Protein AF-T0XUS2-F1 (afdb_monomer)

Secondary structure (DSSP, 8-state):
--SSGGGTT------S-HHHHHHHHHHHHHHHHHHHHTT-HHHHHHHHHHHHHHHHH--S--HHHHHHHHHHHHHHHHHHHHHHHHHTT-HHHHHHHHHHHHHHHHHGGGG-HHHHHHHHHHHHHHHHHHTS---HHHHHHHHHHHHHHHHHHHHHHHHTHHHHTTHHHHHHHHHHHHHHHHHHHT----

Organism: NCBI:txid410659

Solvent-accessible surface area (backbone atoms only — not comparable to full-atom values): 9792 Å² total; per-residue (Å²): 145,83,78,71,69,78,63,77,73,59,76,73,70,79,89,63,56,66,70,58,53,55,48,56,49,46,50,27,47,50,42,35,51,51,12,54,74,71,73,40,46,70,61,8,50,34,18,20,52,19,11,47,48,26,57,75,52,62,62,98,64,62,70,70,62,39,53,50,50,37,52,50,29,24,48,45,25,19,52,30,22,26,49,11,11,60,37,30,76,40,64,71,58,40,53,54,49,50,50,53,46,49,51,49,20,57,58,27,46,80,75,33,78,66,44,23,45,33,25,51,46,13,45,51,32,20,54,61,26,24,75,54,53,41,61,65,77,55,20,52,51,48,22,48,33,17,32,48,18,8,49,51,30,47,49,53,57,57,70,51,41,82,80,53,72,59,52,69,61,48,51,52,50,53,48,53,53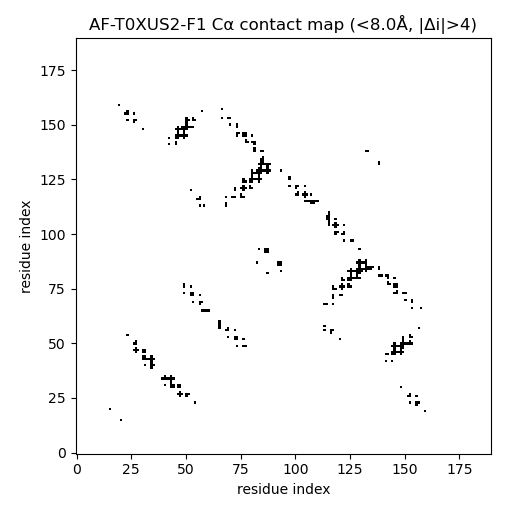,49,52,51,59,48,58,59,68,70,59,73,86,130

InterPro domains:
  IPR032692 Integral membrane protein YccS, N-terminal [PF12805] (93-182)

Mean predicted aligned error: 10.24 Å

Radius of gyration: 21.71 Å; Cα contacts (8 Å, |Δi|>4): 224; chains: 1; bounding box: 47×46×76 Å

pLDDT: mean 80.94, std 13.14, range [43.97, 95.31]

Foldseek 3Di:
DPDPPVVVPPPPDPPDPVVLVVLLCCLLVVLCVVCVVVVNNLLSVLLNLLSVLLSQLQDDDDPVVRLVLLLLLLLLQLVLLLCLQACLVPPVVLVVSLVVLVVCLVVLVVVHDNSNSSSVSSSVSNVVSSVHHDPNVVSVVSSVSSSNSSVSSSVSSVVCCVVCVCPVVVVVVVVVVVVVVVVVVPDDDD

Structure (mmCIF, N/CA/C/O backbone):
data_AF-T0XUS2-F1
#
_entry.id   AF-T0XUS2-F1
#
loop_
_atom_site.group_PDB
_atom_site.id
_atom_site.type_symbol
_atom_site.label_atom_id
_atom_site.label_alt_id
_atom_site.label_comp_id
_atom_site.label_asym_id
_atom_site.label_entity_id
_atom_site.label_seq_id
_atom_site.pdbx_PDB_ins_code
_atom_site.Cartn_x
_atom_site.Cartn_y
_atom_site.Cartn_z
_atom_site.occupancy
_atom_site.B_iso_or_equiv
_atom_site.auth_seq_id
_atom_site.auth_comp_id
_atom_site.auth_asym_id
_atom_site.auth_atom_id
_atom_site.pdbx_PDB_model_num
ATOM 1 N N . ARG A 1 1 ? -3.178 -36.663 30.133 1.00 50.97 1 ARG A N 1
ATOM 2 C CA . ARG A 1 1 ? -3.234 -36.847 28.660 1.00 50.97 1 ARG A CA 1
ATOM 3 C C . ARG A 1 1 ? -4.590 -36.445 28.034 1.00 50.97 1 ARG A C 1
ATOM 5 O O . ARG A 1 1 ? -4.820 -36.828 26.908 1.00 50.97 1 ARG A O 1
ATOM 12 N N . GLY A 1 2 ? -5.467 -35.662 28.692 1.00 52.06 2 GLY A N 1
ATOM 13 C CA . GLY A 1 2 ? -6.847 -35.443 28.196 1.00 52.06 2 GLY A CA 1
ATOM 14 C C . GLY A 1 2 ? -7.355 -33.995 28.134 1.00 52.06 2 GLY A C 1
ATOM 15 O O . GLY A 1 2 ? -8.549 -33.800 27.961 1.00 52.06 2 GLY A O 1
ATOM 16 N N . ALA A 1 3 ? -6.496 -32.981 28.298 1.00 49.44 3 ALA A N 1
ATOM 17 C CA . ALA A 1 3 ? -6.921 -31.570 28.316 1.00 49.44 3 ALA A CA 1
ATOM 18 C C . ALA A 1 3 ? -6.336 -30.710 27.177 1.00 49.44 3 ALA A C 1
ATOM 20 O O . ALA A 1 3 ? -6.743 -29.564 27.020 1.00 49.44 3 ALA A O 1
ATOM 21 N N . LEU A 1 4 ? -5.393 -31.241 26.387 1.00 53.69 4 LEU A N 1
ATOM 22 C CA . LEU A 1 4 ? -4.722 -30.490 25.315 1.00 53.69 4 LEU A CA 1
ATOM 23 C C . LEU A 1 4 ? -5.369 -30.697 23.934 1.00 53.69 4 LEU A C 1
ATOM 25 O O . LEU A 1 4 ? -5.258 -29.823 23.080 1.00 53.69 4 LEU A O 1
ATOM 29 N N . ASP A 1 5 ? -6.119 -31.784 23.739 1.00 55.75 5 ASP A N 1
ATOM 30 C CA . ASP A 1 5 ? -6.661 -32.143 22.419 1.00 55.75 5 ASP A CA 1
ATOM 31 C C . ASP A 1 5 ? -7.951 -31.378 22.072 1.00 55.75 5 ASP A C 1
ATOM 33 O O . ASP A 1 5 ? -8.246 -31.128 20.905 1.00 55.75 5 ASP A O 1
ATOM 37 N N . SER A 1 6 ? -8.707 -30.915 23.075 1.00 56.56 6 SER A N 1
ATOM 38 C CA . SER A 1 6 ? -9.981 -30.206 22.871 1.00 56.56 6 SER A CA 1
ATOM 39 C C . SER A 1 6 ? -9.827 -28.749 22.412 1.00 56.56 6 SER A C 1
ATOM 41 O O . SER A 1 6 ? -10.808 -28.133 21.988 1.00 56.56 6 SER A O 1
ATOM 43 N N . ASN A 1 7 ? -8.611 -28.194 22.463 1.00 53.88 7 ASN A N 1
ATOM 44 C CA . ASN A 1 7 ? -8.315 -26.845 21.972 1.00 53.88 7 ASN A CA 1
ATOM 45 C C . ASN A 1 7 ? -7.834 -26.826 20.512 1.00 53.88 7 ASN A C 1
ATOM 47 O O . ASN A 1 7 ? -7.914 -25.783 19.871 1.00 53.88 7 ASN A O 1
ATOM 51 N N . LEU A 1 8 ? -7.389 -27.964 19.965 1.00 58.56 8 LEU A N 1
ATOM 52 C CA . LEU A 1 8 ? -6.855 -28.053 18.598 1.00 58.56 8 LEU A CA 1
ATOM 53 C C . LEU A 1 8 ? -7.944 -28.081 17.512 1.00 58.56 8 LEU A C 1
ATOM 55 O O . LEU A 1 8 ? -7.657 -27.807 16.352 1.00 58.56 8 LEU A O 1
ATOM 59 N N . LEU A 1 9 ? -9.195 -28.369 17.884 1.00 57.41 9 LEU A N 1
ATOM 60 C CA . LEU A 1 9 ? -10.342 -28.424 16.966 1.00 57.41 9 LEU A CA 1
ATOM 61 C C . LEU A 1 9 ? -11.264 -27.204 17.059 1.00 57.41 9 LEU A C 1
ATOM 63 O O . LEU A 1 9 ? -12.280 -27.139 16.365 1.00 57.41 9 LEU A O 1
ATOM 67 N N . ARG A 1 10 ? -10.928 -26.212 17.892 1.00 51.91 10 ARG A N 1
ATOM 68 C CA . ARG A 1 10 ? -11.630 -24.930 17.859 1.00 51.91 10 ARG A CA 1
ATOM 69 C C . ARG A 1 10 ? -11.155 -24.174 16.628 1.00 51.91 10 ARG A C 1
ATOM 71 O O . ARG A 1 10 ? -10.187 -23.425 16.681 1.00 51.91 10 ARG A O 1
ATOM 78 N N . LEU A 1 11 ? -11.862 -24.373 15.519 1.00 47.50 11 LEU A N 1
ATOM 79 C CA . LEU A 1 11 ? -11.921 -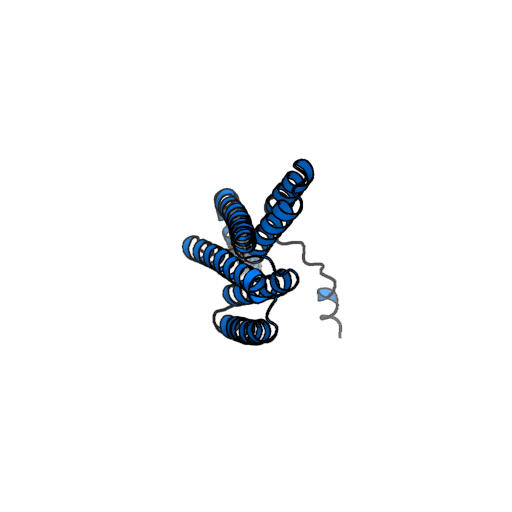23.393 14.442 1.00 47.50 11 LEU A CA 1
ATOM 80 C C . LEU A 1 11 ? -12.384 -22.083 15.083 1.00 47.50 11 LEU A C 1
ATOM 82 O O . LEU A 1 11 ? -13.574 -21.891 15.337 1.00 47.50 11 LEU A O 1
ATOM 86 N N . SER A 1 12 ? -11.429 -21.226 15.443 1.00 52.00 12 SER A N 1
ATOM 87 C CA . SER A 1 12 ? -11.710 -19.878 15.914 1.00 52.00 12 SER A CA 1
ATOM 88 C C . SER A 1 12 ? -12.608 -19.222 14.876 1.00 52.00 12 SER A C 1
ATOM 90 O O . SER A 1 12 ? -12.231 -19.099 13.708 1.00 52.00 12 SER A O 1
ATOM 92 N N . HIS A 1 13 ? -13.828 -18.873 15.284 1.00 49.28 13 HIS A N 1
ATOM 93 C CA . HIS A 1 13 ? -14.745 -18.137 14.429 1.00 49.28 13 HIS A CA 1
ATOM 94 C C . HIS A 1 13 ? -14.022 -16.893 13.896 1.00 49.28 13 HIS A C 1
ATOM 96 O O . HIS A 1 13 ? -13.273 -16.272 14.652 1.00 49.28 13 HIS A O 1
ATOM 102 N N . PRO A 1 14 ? -14.222 -16.508 12.624 1.00 50.69 14 PRO A N 1
ATOM 103 C CA . PRO A 1 14 ? -13.652 -15.275 12.112 1.00 50.69 14 PRO A CA 1
ATOM 104 C C . PRO A 1 14 ? -14.104 -14.103 12.991 1.00 50.69 14 PRO A C 1
ATOM 106 O O . PRO A 1 14 ? -15.263 -13.696 12.948 1.00 50.69 14 PRO A O 1
ATOM 109 N N . ASP A 1 15 ? -13.182 -13.537 13.772 1.00 58.62 15 ASP A N 1
ATOM 110 C CA . ASP A 1 15 ? -13.420 -12.344 14.601 1.00 58.62 15 ASP A CA 1
ATOM 111 C C . ASP A 1 15 ? -13.631 -11.073 13.750 1.00 58.62 15 ASP A C 1
ATOM 113 O O . ASP A 1 15 ? -13.817 -9.968 14.267 1.00 58.62 15 ASP A O 1
ATOM 117 N N . VAL A 1 16 ? -13.603 -11.212 12.420 1.00 59.94 16 VAL A N 1
ATOM 118 C CA . VAL A 1 16 ? -13.765 -10.121 11.466 1.00 59.94 16 VAL A CA 1
ATOM 119 C C . VAL A 1 16 ? -15.248 -9.985 11.103 1.00 59.94 16 VAL A C 1
ATOM 121 O O . VAL A 1 16 ? -15.829 -10.909 10.531 1.00 59.94 16 VAL A O 1
ATOM 124 N N . PRO A 1 17 ? -15.888 -8.834 11.379 1.00 67.62 17 PRO A N 1
ATOM 125 C CA . PRO A 1 17 ? -17.273 -8.617 10.989 1.00 67.62 17 PRO A CA 1
ATOM 126 C C . PRO A 1 17 ? -17.414 -8.739 9.468 1.00 67.62 17 PRO A C 1
ATOM 128 O O . PRO A 1 17 ? -16.669 -8.089 8.735 1.00 67.62 17 PRO A O 1
ATOM 131 N N . LEU A 1 18 ? -18.411 -9.495 8.994 1.00 71.12 18 LEU A N 1
ATOM 132 C CA . LEU A 1 18 ? -18.663 -9.711 7.559 1.00 71.12 18 LEU A CA 1
ATOM 133 C C . LEU A 1 18 ? -18.713 -8.403 6.754 1.00 71.12 18 LEU A C 1
ATOM 135 O O . LEU A 1 18 ? -18.169 -8.342 5.663 1.00 71.12 18 LEU A O 1
ATOM 139 N N . ILE A 1 19 ? -19.268 -7.335 7.332 1.00 70.69 19 ILE A N 1
ATOM 140 C CA . ILE A 1 19 ? -19.342 -5.998 6.718 1.00 70.69 19 ILE A CA 1
ATOM 141 C C . ILE A 1 19 ? -17.947 -5.410 6.433 1.00 70.69 19 ILE A C 1
ATOM 143 O O . ILE A 1 19 ? -17.739 -4.742 5.422 1.00 70.69 19 ILE A O 1
ATOM 147 N N . VAL A 1 20 ? -16.979 -5.645 7.325 1.00 69.38 20 VAL A N 1
ATOM 148 C CA . VAL A 1 20 ? -15.594 -5.178 7.149 1.00 69.38 20 VAL A CA 1
ATOM 149 C C . VAL A 1 20 ? -14.908 -5.990 6.056 1.00 69.38 20 VAL A C 1
ATOM 151 O O . VAL A 1 20 ? -14.222 -5.412 5.214 1.00 69.38 20 VAL A O 1
ATOM 154 N N . ALA A 1 21 ? -15.143 -7.305 6.030 1.00 72.56 21 ALA A N 1
ATOM 155 C CA . ALA A 1 21 ? -14.619 -8.185 4.993 1.00 72.56 21 ALA A CA 1
ATOM 156 C C . ALA A 1 21 ? -15.164 -7.803 3.608 1.00 72.56 21 ALA A C 1
ATOM 158 O O . ALA A 1 21 ? -14.378 -7.502 2.717 1.00 72.56 21 ALA A O 1
ATOM 159 N N . THR A 1 22 ? -16.487 -7.695 3.444 1.00 78.19 22 THR A N 1
ATOM 160 C CA . THR A 1 22 ? -17.110 -7.344 2.156 1.00 78.19 22 THR A CA 1
ATOM 161 C C . THR A 1 22 ? -16.660 -5.979 1.646 1.00 78.19 22 THR A C 1
ATOM 163 O O . THR A 1 22 ? -16.425 -5.826 0.452 1.00 78.19 22 THR A O 1
ATOM 166 N N . ARG A 1 23 ? -16.484 -4.988 2.532 1.00 77.12 23 ARG A N 1
ATOM 167 C CA . ARG A 1 23 ? -15.969 -3.661 2.156 1.00 77.12 23 ARG A CA 1
ATOM 168 C C . ARG A 1 23 ? -14.522 -3.732 1.679 1.00 77.12 23 ARG A C 1
ATOM 170 O O . ARG A 1 23 ? -14.192 -3.153 0.652 1.00 77.12 23 ARG A O 1
ATOM 177 N N . ASN A 1 24 ? -13.660 -4.413 2.430 1.00 79.44 24 ASN A N 1
ATOM 178 C CA . ASN A 1 24 ? -12.250 -4.547 2.075 1.00 79.44 24 ASN A CA 1
ATOM 179 C C . ASN A 1 24 ? -12.082 -5.281 0.742 1.00 79.44 24 ASN A C 1
ATOM 181 O O . ASN A 1 24 ? -11.308 -4.837 -0.105 1.00 79.44 24 ASN A O 1
ATOM 185 N N . THR A 1 25 ? -12.869 -6.340 0.532 1.00 81.75 25 THR A N 1
ATOM 186 C CA . THR A 1 25 ? -12.951 -7.044 -0.748 1.00 81.75 25 THR A CA 1
ATOM 187 C C . THR A 1 25 ? -13.446 -6.116 -1.850 1.00 81.75 25 THR A C 1
ATOM 189 O O . THR A 1 25 ? -12.816 -6.058 -2.899 1.00 81.75 25 THR A O 1
ATOM 192 N N . ALA A 1 26 ? -14.500 -5.326 -1.620 1.00 84.25 26 ALA A N 1
ATOM 193 C CA . ALA A 1 26 ? -14.974 -4.351 -2.600 1.00 84.25 26 ALA A CA 1
ATOM 194 C C . ALA A 1 26 ? -13.889 -3.320 -2.959 1.00 84.25 26 ALA A C 1
ATOM 196 O O . ALA A 1 26 ? -13.715 -3.021 -4.133 1.00 84.25 26 ALA A O 1
ATOM 197 N N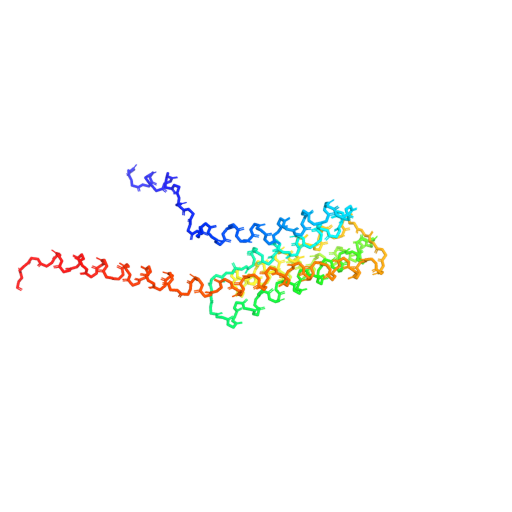 . GLY A 1 27 ? -13.106 -2.841 -1.988 1.00 82.56 27 GLY A N 1
ATOM 198 C CA . GLY A 1 27 ? -12.007 -1.899 -2.226 1.00 82.56 27 GLY A CA 1
ATOM 199 C C . GLY A 1 27 ? -10.881 -2.446 -3.112 1.00 82.56 27 GLY A C 1
ATOM 200 O O . GLY A 1 27 ? -10.253 -1.674 -3.827 1.00 82.56 27 GLY A O 1
ATOM 201 N N . VAL A 1 28 ? -10.649 -3.764 -3.111 1.00 85.25 28 VAL A N 1
ATOM 202 C CA . VAL A 1 28 ? -9.652 -4.426 -3.978 1.00 85.25 28 VAL A CA 1
ATOM 203 C C . VAL A 1 28 ? -10.261 -4.853 -5.318 1.00 85.25 28 VAL A C 1
ATOM 205 O O . VAL A 1 28 ? -9.635 -4.705 -6.366 1.00 85.25 28 VAL A O 1
ATOM 208 N N . VAL A 1 29 ? -11.492 -5.365 -5.302 1.00 88.44 29 VAL A N 1
ATOM 209 C CA . VAL A 1 29 ? -12.172 -5.916 -6.483 1.00 88.44 29 VAL A CA 1
ATOM 210 C C . VAL A 1 29 ? -12.694 -4.814 -7.405 1.00 88.44 29 VAL A C 1
ATOM 212 O O . VAL A 1 29 ? -12.614 -4.970 -8.619 1.00 88.44 29 VAL A O 1
ATOM 215 N N . LEU A 1 30 ? -13.180 -3.687 -6.870 1.00 86.88 30 LEU A N 1
ATOM 216 C CA . LEU A 1 30 ? -13.690 -2.577 -7.685 1.00 86.88 30 LEU A CA 1
ATOM 217 C C . LEU A 1 30 ? -12.632 -2.036 -8.660 1.00 86.88 30 LEU A C 1
ATOM 219 O O . LEU A 1 30 ? -12.928 -1.984 -9.853 1.00 86.88 30 LEU A O 1
ATOM 223 N N . PRO A 1 31 ? -11.402 -1.687 -8.230 1.00 86.00 31 PRO A N 1
ATOM 224 C CA . PRO A 1 31 ? -10.369 -1.255 -9.165 1.00 86.00 31 PRO A CA 1
ATOM 225 C C . PRO A 1 31 ? -10.008 -2.298 -10.218 1.00 86.00 31 PRO A C 1
ATOM 227 O O . PRO A 1 31 ? -9.764 -1.949 -11.372 1.00 86.00 31 PRO A O 1
ATOM 230 N N . LEU A 1 32 ? -10.002 -3.576 -9.834 1.00 87.06 32 LEU A N 1
ATOM 231 C CA . LEU A 1 32 ? -9.690 -4.674 -10.740 1.00 87.06 32 LEU A CA 1
ATOM 232 C C . LEU A 1 32 ? -10.765 -4.813 -11.831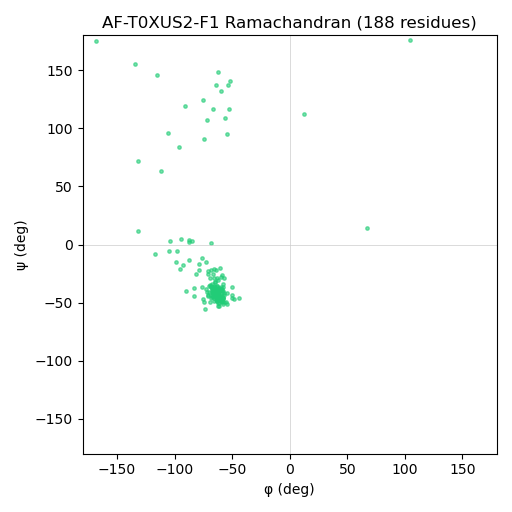 1.00 87.06 32 LEU A C 1
ATOM 234 O O . LEU A 1 32 ? -10.442 -4.899 -13.014 1.00 87.06 32 LEU A O 1
ATOM 238 N N . LEU A 1 33 ? -12.043 -4.769 -11.439 1.00 88.44 33 LEU A N 1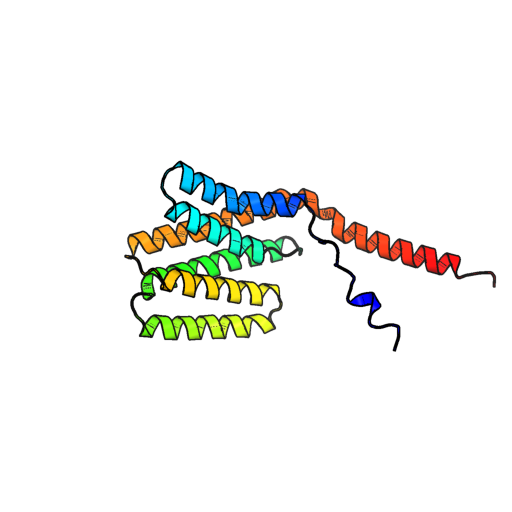
ATOM 239 C CA . LEU A 1 33 ? -13.183 -4.826 -12.355 1.00 88.44 33 LEU A CA 1
ATOM 240 C C . LEU A 1 33 ? -13.238 -3.606 -13.273 1.00 88.44 33 LEU A C 1
ATOM 242 O O . LEU A 1 33 ? -13.487 -3.758 -14.465 1.00 88.44 33 LEU A O 1
ATOM 246 N N . LEU A 1 34 ? -12.964 -2.408 -12.749 1.00 86.75 34 LEU A N 1
ATOM 247 C CA . LEU A 1 34 ? -12.876 -1.197 -13.566 1.00 86.75 34 LEU A CA 1
ATOM 248 C C . LEU A 1 34 ? -11.728 -1.309 -14.578 1.00 86.75 34 LEU A C 1
ATOM 250 O O . LEU A 1 34 ? -11.929 -1.053 -15.762 1.00 86.75 34 LEU A O 1
ATOM 254 N N . GLY A 1 35 ? -10.547 -1.762 -14.149 1.00 85.12 35 GLY A N 1
ATOM 255 C CA . GLY A 1 35 ? -9.414 -2.006 -15.047 1.00 85.12 35 GLY A CA 1
ATOM 256 C C . GLY A 1 35 ? -9.743 -3.006 -16.158 1.00 85.12 35 GLY A C 1
ATOM 257 O O . GLY A 1 35 ? -9.374 -2.784 -17.311 1.00 85.12 35 GLY A O 1
ATOM 258 N N . MET A 1 36 ? -10.491 -4.065 -15.833 1.00 87.88 36 MET A N 1
ATOM 259 C CA . MET A 1 36 ? -10.969 -5.051 -16.803 1.00 87.88 36 MET A CA 1
ATOM 260 C C . MET A 1 36 ? -11.999 -4.455 -17.774 1.00 87.88 36 MET A C 1
ATOM 262 O O . MET A 1 36 ? -11.875 -4.646 -18.981 1.00 87.88 36 MET A O 1
ATOM 266 N N . ALA A 1 37 ? -12.969 -3.687 -17.274 1.00 87.94 37 ALA A N 1
ATOM 267 C CA . ALA A 1 37 ? -14.027 -3.082 -18.084 1.00 87.94 37 ALA A CA 1
ATOM 268 C C . ALA A 1 37 ? -13.498 -2.042 -19.086 1.00 87.94 37 ALA A C 1
ATOM 270 O O . ALA A 1 37 ? -13.978 -1.970 -20.213 1.00 87.94 37 ALA A O 1
ATOM 271 N N . PHE A 1 38 ? -12.484 -1.261 -18.703 1.00 89.12 38 PHE A N 1
ATOM 272 C CA . PHE A 1 38 ? -11.861 -0.258 -19.575 1.00 89.12 38 PHE A CA 1
ATOM 273 C C . PHE A 1 38 ? -10.724 -0.814 -20.451 1.00 89.12 38 PHE A C 1
ATOM 275 O O . PHE A 1 38 ? -10.050 -0.042 -21.133 1.00 89.12 38 PHE A O 1
ATOM 282 N N . GLY A 1 39 ? -10.462 -2.127 -20.415 1.00 84.88 39 GLY A N 1
ATOM 283 C CA . GLY A 1 39 ? -9.373 -2.757 -21.172 1.00 84.88 39 GLY A CA 1
ATOM 284 C C . GLY A 1 39 ? -7.965 -2.351 -20.711 1.00 84.88 39 GLY A C 1
ATOM 285 O O . GLY A 1 39 ? -6.989 -2.597 -21.414 1.00 84.88 39 GLY A O 1
ATOM 286 N N . LYS A 1 40 ? -7.835 -1.731 -19.530 1.00 87.88 40 LYS A N 1
ATOM 287 C CA . LYS A 1 40 ? -6.565 -1.274 -18.943 1.00 87.88 40 LYS A CA 1
ATOM 288 C C . LYS A 1 40 ? -6.225 -2.095 -17.702 1.00 87.88 40 LYS A C 1
ATOM 290 O O . LYS A 1 40 ? -6.143 -1.573 -16.589 1.00 87.88 40 LYS A O 1
ATOM 295 N N . LEU A 1 41 ? -6.012 -3.395 -17.904 1.00 87.25 41 LEU A N 1
ATOM 296 C CA . LEU A 1 41 ? -5.808 -4.352 -16.813 1.00 87.25 41 LEU A CA 1
ATOM 297 C C . LEU A 1 41 ? -4.603 -3.997 -15.925 1.00 87.25 41 LEU A C 1
ATOM 299 O O . LEU A 1 41 ? -4.703 -4.107 -14.707 1.00 87.25 41 LEU A O 1
ATOM 303 N N . GLY A 1 42 ? -3.506 -3.497 -16.508 1.00 84.75 42 GLY A N 1
ATOM 304 C CA . GLY A 1 42 ? -2.316 -3.083 -15.749 1.00 84.75 42 GLY A CA 1
ATOM 305 C C . GLY A 1 42 ? -2.619 -2.019 -14.688 1.00 84.75 42 GLY A C 1
ATOM 306 O O . GLY A 1 42 ? -2.197 -2.148 -13.543 1.00 84.75 42 GLY A O 1
ATOM 307 N N . ILE A 1 43 ? -3.455 -1.033 -15.029 1.00 87.69 43 ILE A N 1
ATOM 308 C CA . ILE A 1 43 ? -3.881 0.020 -14.095 1.00 87.69 43 ILE A CA 1
ATOM 309 C C . ILE A 1 43 ? -4.685 -0.582 -12.938 1.00 87.69 43 ILE A C 1
ATOM 311 O O . ILE A 1 43 ? -4.457 -0.246 -11.776 1.00 87.69 43 ILE A O 1
ATOM 315 N N . GLY A 1 44 ? -5.612 -1.492 -13.256 1.00 88.19 44 GLY A N 1
ATOM 316 C CA . GLY A 1 44 ? -6.436 -2.174 -12.259 1.00 88.19 44 GLY A CA 1
ATOM 317 C C . GLY A 1 44 ? -5.612 -3.031 -11.298 1.00 88.19 44 GLY A C 1
ATOM 318 O O . GLY A 1 44 ? -5.878 -3.017 -10.098 1.00 88.19 44 GLY A O 1
ATOM 319 N N . ILE A 1 45 ? -4.589 -3.730 -11.803 1.00 91.25 45 ILE A N 1
ATOM 320 C CA . ILE A 1 45 ? -3.692 -4.571 -10.998 1.00 91.25 45 ILE A CA 1
ATOM 321 C C . ILE A 1 45 ? -2.912 -3.723 -9.989 1.00 91.25 45 ILE A C 1
ATOM 323 O O . ILE A 1 45 ? -2.909 -4.053 -8.804 1.00 91.25 45 ILE A O 1
ATOM 327 N N . TRP A 1 46 ? -2.298 -2.615 -10.417 1.00 90.25 46 TRP A N 1
ATOM 328 C CA . TRP A 1 46 ? -1.512 -1.773 -9.509 1.00 90.25 46 TRP A CA 1
ATOM 329 C C . TRP A 1 46 ? -2.369 -1.070 -8.458 1.00 90.25 46 TRP A C 1
ATOM 331 O O . TRP A 1 46 ? -1.996 -1.053 -7.283 1.00 90.25 46 TRP A O 1
ATOM 341 N N . LEU A 1 47 ? -3.559 -0.584 -8.834 1.00 90.69 47 LEU A N 1
ATOM 342 C CA . LEU A 1 47 ? -4.519 -0.069 -7.854 1.00 90.69 47 LEU A CA 1
ATOM 343 C C . LEU A 1 47 ? -4.921 -1.154 -6.841 1.00 90.69 47 LEU A C 1
ATOM 345 O O . LEU A 1 47 ? -4.951 -0.901 -5.637 1.00 90.69 47 LEU A O 1
ATOM 349 N N . ALA A 1 48 ? -5.239 -2.361 -7.318 1.00 90.75 48 ALA A N 1
ATOM 350 C CA . ALA A 1 48 ? -5.668 -3.463 -6.463 1.00 90.75 48 ALA A CA 1
ATOM 351 C C . ALA A 1 48 ? -4.552 -3.910 -5.505 1.00 90.75 48 ALA A C 1
ATOM 353 O O . ALA A 1 48 ? -4.821 -4.141 -4.327 1.00 90.75 48 ALA A O 1
ATOM 354 N N . LEU A 1 49 ? -3.300 -3.970 -5.970 1.00 91.31 49 LEU A N 1
ATOM 355 C CA . LEU A 1 49 ? -2.133 -4.282 -5.139 1.00 91.31 49 LEU A CA 1
ATOM 356 C C . LEU A 1 49 ? -1.908 -3.226 -4.051 1.00 91.31 49 LEU A C 1
ATOM 358 O O . LEU A 1 49 ? -1.711 -3.579 -2.886 1.00 91.31 49 LEU A O 1
ATOM 362 N N . GLY A 1 50 ? -2.011 -1.940 -4.395 1.00 88.94 50 GLY A N 1
ATOM 363 C CA . GLY A 1 50 ? -1.955 -0.852 -3.418 1.00 88.94 50 GLY A CA 1
ATOM 364 C C . GLY A 1 50 ? -3.054 -0.959 -2.356 1.00 88.94 50 GLY A C 1
ATOM 365 O O . GLY A 1 50 ? -2.788 -0.876 -1.153 1.00 88.94 50 GLY A O 1
ATOM 366 N N . ALA A 1 51 ? -4.289 -1.224 -2.790 1.00 90.19 51 ALA A N 1
ATOM 367 C CA . ALA A 1 51 ? -5.429 -1.425 -1.899 1.00 90.19 51 ALA A CA 1
ATOM 368 C C . ALA A 1 51 ? -5.254 -2.658 -0.993 1.00 90.19 51 ALA A C 1
ATOM 370 O O . ALA A 1 51 ? -5.614 -2.624 0.187 1.00 90.19 51 ALA A O 1
ATOM 371 N N . LEU A 1 52 ? -4.676 -3.741 -1.516 1.00 88.19 52 LEU A N 1
ATOM 372 C CA . LEU A 1 52 ? -4.418 -4.978 -0.780 1.00 88.19 52 LEU A CA 1
ATOM 373 C C . LEU A 1 52 ? -3.381 -4.777 0.333 1.00 88.19 52 LEU A C 1
ATOM 375 O O . LEU A 1 52 ? -3.570 -5.266 1.447 1.00 88.19 52 LEU A O 1
ATOM 379 N N . VAL A 1 53 ? -2.313 -4.023 0.071 1.00 86.81 53 VAL A N 1
ATOM 380 C CA . VAL A 1 53 ? -1.280 -3.744 1.080 1.00 86.81 53 VAL A CA 1
ATOM 381 C C . VAL A 1 53 ? -1.834 -2.935 2.250 1.00 86.81 53 VAL A C 1
ATOM 383 O O . VAL A 1 53 ? -1.583 -3.260 3.416 1.00 86.81 53 VAL A O 1
ATOM 386 N N . VAL A 1 54 ? -2.649 -1.922 1.958 1.00 85.69 54 VAL A N 1
ATOM 387 C CA . VAL A 1 54 ? -3.322 -1.141 3.001 1.00 85.69 54 VAL A CA 1
ATOM 388 C C . VAL A 1 54 ? -4.323 -1.993 3.773 1.00 85.69 54 VAL A C 1
ATOM 390 O O . VAL A 1 54 ? -4.373 -1.902 4.997 1.00 85.69 54 VAL A O 1
ATOM 393 N N . MET A 1 55 ? -5.053 -2.881 3.094 1.00 84.50 55 MET A N 1
ATOM 394 C CA . MET A 1 55 ? -5.952 -3.837 3.743 1.00 84.50 55 MET A CA 1
ATOM 395 C C . MET A 1 55 ? -5.219 -4.724 4.762 1.00 84.50 55 MET A C 1
ATOM 397 O O . MET A 1 55 ? -5.721 -4.921 5.864 1.00 84.50 55 MET A O 1
ATOM 401 N N . PHE A 1 56 ? -4.029 -5.234 4.424 1.00 79.12 56 PHE A N 1
ATOM 402 C CA . PHE A 1 56 ? -3.206 -6.050 5.332 1.00 79.12 56 PHE A CA 1
ATOM 403 C C . PHE A 1 56 ? -2.624 -5.262 6.513 1.00 79.12 56 PHE A C 1
ATOM 405 O O . PHE A 1 56 ? -2.369 -5.821 7.587 1.00 79.12 56 PHE A O 1
ATOM 412 N N . SER A 1 57 ? -2.403 -3.967 6.307 1.00 77.75 57 SER A N 1
ATOM 413 C CA . SER A 1 57 ? -1.814 -3.064 7.299 1.00 77.75 57 SER A CA 1
ATOM 414 C C . SER A 1 57 ? -2.860 -2.439 8.229 1.00 77.75 57 SER A C 1
ATOM 416 O O . SER A 1 57 ? -2.507 -1.882 9.270 1.00 77.75 57 SER A O 1
ATOM 418 N N . ASP A 1 58 ? -4.144 -2.554 7.887 1.00 76.50 58 ASP A N 1
ATOM 419 C CA . ASP A 1 58 ? -5.250 -2.003 8.655 1.00 76.50 58 ASP A CA 1
ATOM 420 C C . ASP A 1 58 ? -5.471 -2.789 9.961 1.00 76.50 58 ASP A C 1
ATOM 422 O O . ASP A 1 58 ? -5.957 -3.920 9.960 1.00 76.50 58 ASP A O 1
ATOM 426 N N . GLN A 1 59 ? -5.104 -2.189 11.098 1.00 67.44 59 GLN A N 1
ATOM 427 C CA . GLN A 1 59 ? -5.321 -2.760 12.429 1.00 67.44 59 GLN A CA 1
ATOM 428 C C . GLN A 1 59 ? -6.290 -1.917 13.268 1.00 67.44 59 GLN A C 1
ATOM 430 O O . GLN A 1 59 ? -6.264 -0.682 13.199 1.00 67.44 59 GLN A O 1
ATOM 435 N N . PRO A 1 60 ? -7.111 -2.558 14.121 1.00 62.31 60 PRO A N 1
ATOM 436 C CA . PRO A 1 60 ? -7.933 -1.846 15.089 1.00 62.31 60 PRO A CA 1
ATOM 437 C C . PRO A 1 60 ? -7.040 -1.165 16.142 1.00 62.31 60 PRO A C 1
ATOM 439 O O . PRO A 1 60 ? -6.334 -1.829 16.894 1.00 62.31 60 PRO A O 1
ATOM 442 N N . GLY A 1 61 ? -7.071 0.169 16.203 1.00 63.16 61 GLY A N 1
ATOM 443 C CA . GLY A 1 61 ? -6.272 0.966 17.139 1.00 63.16 61 GLY A CA 1
ATOM 444 C C . GLY A 1 61 ? -6.701 2.441 17.194 1.00 63.16 61 GLY A C 1
ATOM 445 O O . GLY A 1 61 ? -7.587 2.844 16.434 1.00 63.16 61 GLY A O 1
ATOM 446 N N . PRO A 1 62 ? -6.113 3.260 18.088 1.00 66.25 62 PRO A N 1
ATOM 447 C CA . PRO A 1 62 ? -6.447 4.679 18.244 1.00 66.25 62 PRO A CA 1
ATOM 448 C C . PRO A 1 62 ? -6.358 5.464 16.922 1.00 66.25 62 PRO A C 1
ATOM 450 O O . PRO A 1 62 ? -5.402 5.309 16.162 1.00 66.25 62 PRO A O 1
ATOM 453 N N . TYR A 1 63 ? -7.338 6.345 16.669 1.00 64.50 63 TYR A N 1
ATOM 454 C CA . TYR A 1 63 ? -7.579 7.007 15.371 1.00 64.50 63 TYR A CA 1
ATOM 455 C C . TYR A 1 63 ? -6.326 7.621 14.722 1.00 64.50 63 TYR A C 1
ATOM 457 O O . TYR A 1 63 ? -6.068 7.399 13.541 1.00 64.50 63 TYR A O 1
ATOM 465 N N . ARG A 1 64 ? -5.519 8.359 15.499 1.00 70.00 64 ARG A N 1
ATOM 466 C CA . ARG A 1 64 ? -4.337 9.069 14.979 1.00 70.00 64 ARG A CA 1
ATOM 467 C C . ARG A 1 64 ? -3.204 8.120 14.585 1.00 70.00 64 ARG A C 1
ATOM 469 O O . ARG A 1 64 ? -2.629 8.294 13.518 1.00 70.00 64 ARG A O 1
ATOM 476 N N . GLN A 1 65 ? -2.926 7.110 15.411 1.00 70.88 65 GLN A N 1
ATOM 477 C CA . GLN A 1 65 ? -1.874 6.121 15.143 1.00 70.88 65 GLN A CA 1
ATOM 478 C C . GLN A 1 65 ? -2.244 5.195 13.982 1.00 70.88 65 GLN A C 1
ATOM 480 O O . GLN A 1 65 ? -1.393 4.831 13.179 1.00 70.88 65 GLN A O 1
ATOM 485 N N . ARG A 1 66 ? -3.526 4.840 13.849 1.00 76.62 66 ARG A N 1
ATOM 486 C CA . ARG A 1 66 ? -3.998 4.021 12.728 1.00 76.62 66 ARG A CA 1
ATOM 487 C C . ARG A 1 66 ? -3.815 4.739 11.393 1.00 76.62 66 ARG A C 1
ATOM 489 O O . ARG A 1 66 ? -3.278 4.147 10.462 1.00 76.62 66 ARG A O 1
ATOM 496 N N . LEU A 1 67 ? -4.219 6.010 11.307 1.00 76.94 67 LEU A N 1
ATOM 497 C CA . LEU A 1 67 ? -4.081 6.782 10.071 1.00 76.94 67 LEU A CA 1
ATOM 498 C C . LEU A 1 67 ? -2.610 6.978 9.690 1.00 76.94 67 LEU A C 1
ATOM 500 O O . LEU A 1 67 ? -2.267 6.804 8.524 1.00 76.94 67 LEU A O 1
ATOM 504 N N . SER A 1 68 ? -1.736 7.272 10.662 1.00 80.69 68 SER A N 1
ATOM 505 C CA . SER A 1 68 ? -0.301 7.388 10.391 1.00 80.69 68 SER A CA 1
ATOM 506 C C . SER A 1 68 ? 0.294 6.066 9.915 1.00 80.69 68 SER A C 1
ATOM 508 O O . SER A 1 68 ? 1.032 6.069 8.940 1.00 80.69 68 SER A O 1
ATOM 510 N N . HIS A 1 69 ? -0.059 4.931 10.527 1.00 81.88 69 HIS A N 1
ATOM 511 C CA . HIS A 1 69 ? 0.446 3.626 10.090 1.00 81.88 69 HIS A CA 1
ATOM 512 C C . HIS A 1 69 ? -0.045 3.245 8.696 1.00 81.88 69 HIS A C 1
ATOM 514 O O . HIS A 1 69 ? 0.748 2.764 7.899 1.00 81.88 69 HIS A O 1
ATOM 520 N N . ILE A 1 70 ? -1.317 3.491 8.375 1.00 83.38 70 ILE A N 1
ATOM 521 C CA . ILE A 1 70 ? -1.861 3.224 7.038 1.00 83.38 70 ILE A CA 1
ATOM 522 C C . ILE A 1 70 ? -1.197 4.121 5.987 1.00 83.38 70 ILE A C 1
ATOM 524 O O . ILE A 1 70 ? -0.830 3.638 4.919 1.00 83.38 70 ILE A O 1
ATOM 528 N N . ALA A 1 71 ? -1.000 5.407 6.289 1.00 84.44 71 ALA A N 1
ATOM 529 C CA . ALA A 1 71 ? -0.318 6.329 5.386 1.00 84.44 71 ALA A CA 1
ATOM 530 C C . ALA A 1 71 ? 1.152 5.934 5.182 1.00 84.44 71 ALA A C 1
ATOM 532 O O . ALA A 1 71 ? 1.621 5.887 4.049 1.00 84.44 71 ALA A O 1
ATOM 533 N N . MET A 1 72 ? 1.862 5.583 6.259 1.00 86.38 72 MET A N 1
ATOM 534 C CA . MET A 1 72 ? 3.236 5.080 6.189 1.00 86.38 72 MET A CA 1
ATOM 535 C C . MET A 1 72 ? 3.317 3.754 5.429 1.00 86.38 72 MET A C 1
ATOM 537 O O . MET A 1 72 ? 4.248 3.570 4.653 1.00 86.38 72 MET A O 1
ATOM 541 N N . ALA A 1 73 ? 2.334 2.864 5.600 1.00 86.56 73 ALA A N 1
ATOM 542 C CA . ALA A 1 73 ? 2.229 1.619 4.847 1.00 86.56 73 ALA A CA 1
ATOM 543 C C . ALA A 1 73 ? 2.087 1.892 3.352 1.00 86.56 73 ALA A C 1
ATOM 545 O O . ALA A 1 73 ? 2.872 1.381 2.564 1.00 86.56 73 ALA A O 1
ATOM 546 N N . ALA A 1 74 ? 1.118 2.729 2.973 1.00 87.56 74 ALA A N 1
ATOM 547 C CA . ALA A 1 74 ? 0.844 3.070 1.583 1.00 87.56 74 ALA A CA 1
ATOM 548 C C . ALA A 1 74 ? 2.036 3.773 0.918 1.00 87.56 74 ALA A C 1
ATOM 550 O O . ALA A 1 74 ? 2.402 3.430 -0.203 1.00 87.56 74 ALA A O 1
ATOM 551 N N . LEU A 1 75 ? 2.667 4.721 1.615 1.00 89.12 75 LEU A N 1
ATOM 552 C CA . LEU A 1 75 ? 3.840 5.433 1.112 1.00 89.12 75 LEU A CA 1
ATOM 553 C C . LEU A 1 75 ? 5.061 4.517 1.006 1.00 89.12 75 LEU A C 1
ATOM 555 O O . LEU A 1 75 ? 5.717 4.517 -0.029 1.00 89.12 75 LEU A O 1
ATOM 559 N N . GLY A 1 76 ? 5.352 3.715 2.035 1.00 88.81 76 GLY A N 1
ATOM 560 C CA . GLY A 1 76 ? 6.471 2.769 2.018 1.00 88.81 76 GLY A CA 1
ATOM 561 C C . GLY A 1 76 ? 6.332 1.746 0.893 1.00 88.81 76 GLY A C 1
ATOM 562 O O . GLY A 1 76 ? 7.260 1.544 0.117 1.00 88.81 76 GLY A O 1
ATOM 563 N N . ALA A 1 77 ? 5.130 1.195 0.740 1.00 89.06 77 ALA A N 1
ATOM 564 C CA . ALA A 1 77 ? 4.741 0.299 -0.337 1.00 89.06 77 ALA A CA 1
ATOM 565 C C . ALA A 1 77 ? 4.899 0.920 -1.730 1.00 89.06 77 ALA A C 1
ATOM 567 O O . ALA A 1 77 ? 5.496 0.306 -2.614 1.00 89.06 77 ALA A O 1
ATOM 568 N N . ALA A 1 78 ? 4.387 2.137 -1.928 1.00 90.31 78 ALA A N 1
ATOM 569 C CA . ALA A 1 78 ? 4.457 2.831 -3.208 1.00 90.31 78 ALA A CA 1
ATOM 570 C C . ALA A 1 78 ? 5.894 3.223 -3.573 1.00 90.31 78 ALA A C 1
ATOM 572 O O . ALA A 1 78 ? 6.290 3.053 -4.721 1.00 90.31 78 ALA A O 1
ATOM 573 N N . LEU A 1 79 ? 6.692 3.696 -2.609 1.00 92.12 79 LEU A N 1
ATOM 574 C CA . LEU A 1 79 ? 8.104 4.023 -2.825 1.00 92.12 79 LEU A CA 1
ATOM 575 C C . LEU A 1 79 ? 8.931 2.773 -3.127 1.00 92.12 79 LEU A C 1
ATOM 577 O O . LEU A 1 79 ? 9.752 2.794 -4.039 1.00 92.12 79 LEU A O 1
ATOM 581 N N . ALA A 1 80 ? 8.694 1.681 -2.399 1.00 91.25 80 ALA A N 1
ATOM 582 C CA . ALA A 1 80 ? 9.358 0.407 -2.639 1.00 91.25 80 ALA A CA 1
ATOM 583 C C . ALA A 1 80 ? 8.988 -0.171 -4.014 1.00 91.25 80 ALA A C 1
ATOM 585 O O . ALA A 1 80 ? 9.871 -0.581 -4.762 1.00 91.25 80 ALA A O 1
ATOM 586 N N . GLY A 1 81 ? 7.704 -0.131 -4.387 1.00 90.31 81 GLY A N 1
ATOM 587 C CA . GLY A 1 81 ? 7.242 -0.527 -5.718 1.00 90.31 81 GLY A CA 1
ATOM 588 C C . GLY A 1 81 ? 7.827 0.354 -6.826 1.00 90.31 81 GLY A C 1
ATOM 589 O O . GLY A 1 81 ? 8.379 -0.158 -7.792 1.00 90.31 81 GLY A O 1
ATOM 590 N N . TRP A 1 82 ? 7.801 1.678 -6.658 1.00 92.06 82 TRP A N 1
ATOM 591 C CA . TRP A 1 82 ? 8.406 2.620 -7.603 1.00 92.06 82 TRP A CA 1
ATOM 592 C C . TRP A 1 82 ? 9.901 2.357 -7.799 1.00 92.06 82 TRP A C 1
ATOM 594 O O . TRP A 1 82 ? 10.376 2.276 -8.932 1.00 92.06 82 TRP A O 1
ATOM 604 N N . ALA A 1 83 ? 10.636 2.151 -6.705 1.00 90.94 83 ALA A N 1
ATOM 605 C CA . ALA A 1 83 ? 12.048 1.808 -6.766 1.00 90.94 83 ALA A CA 1
ATOM 606 C C . ALA A 1 83 ? 12.272 0.448 -7.457 1.00 90.94 83 ALA A C 1
ATOM 608 O O . ALA A 1 83 ? 13.214 0.312 -8.233 1.00 90.94 83 ALA A O 1
ATOM 609 N N . GLY A 1 84 ? 11.376 -0.523 -7.260 1.00 90.25 84 GLY A N 1
ATOM 610 C CA . GLY A 1 84 ? 11.380 -1.789 -7.994 1.00 90.25 84 GLY A CA 1
ATOM 611 C C . GLY A 1 84 ? 11.213 -1.600 -9.504 1.00 90.25 84 GLY A C 1
ATOM 612 O O . GLY A 1 84 ? 12.001 -2.146 -10.269 1.00 90.25 84 GLY A O 1
ATOM 613 N N . PHE A 1 85 ? 10.268 -0.770 -9.954 1.00 91.56 85 PHE A N 1
ATOM 614 C CA . PHE A 1 85 ? 10.080 -0.507 -11.388 1.00 91.56 85 PHE A CA 1
ATOM 615 C C . PHE A 1 85 ? 11.278 0.178 -12.040 1.00 91.56 85 PHE A C 1
ATOM 617 O O . PHE A 1 85 ? 11.643 -0.165 -13.164 1.00 91.56 85 PHE A O 1
ATOM 624 N N . VAL A 1 86 ? 11.871 1.153 -11.345 1.00 91.69 86 VAL A N 1
ATOM 625 C CA . VAL A 1 86 ? 12.974 1.966 -11.871 1.00 91.69 86 VAL A CA 1
ATOM 626 C C . VAL A 1 86 ? 14.285 1.183 -11.875 1.00 91.69 86 VAL A C 1
ATOM 628 O O . VAL A 1 86 ? 14.999 1.177 -12.877 1.00 91.69 86 VAL A O 1
ATOM 631 N N . PHE A 1 87 ? 14.609 0.513 -10.769 1.00 91.38 87 PHE A N 1
ATOM 632 C CA . PHE A 1 87 ? 15.903 -0.145 -10.583 1.00 91.38 87 PHE A CA 1
ATOM 633 C C . PHE A 1 87 ? 15.882 -1.645 -10.893 1.00 91.38 87 PHE A C 1
ATOM 635 O O . PHE A 1 87 ? 16.942 -2.267 -10.920 1.00 91.38 87 PHE A O 1
ATOM 642 N N . GLY A 1 88 ? 14.718 -2.235 -11.189 1.00 87.56 88 GLY A N 1
ATOM 643 C CA . GLY A 1 88 ? 14.576 -3.669 -11.465 1.00 87.56 88 GLY A CA 1
ATOM 644 C C . GLY A 1 88 ? 15.417 -4.175 -12.642 1.00 87.56 88 GLY A C 1
ATOM 645 O O . GLY A 1 88 ? 15.828 -5.332 -12.654 1.00 87.56 88 GLY A O 1
ATOM 646 N N . ALA A 1 89 ? 15.750 -3.305 -13.604 1.00 87.75 89 ALA A N 1
ATOM 647 C CA . ALA A 1 89 ? 16.627 -3.652 -14.724 1.00 87.75 89 ALA A CA 1
ATOM 648 C C . ALA A 1 89 ? 18.101 -3.833 -14.304 1.00 87.75 89 ALA A C 1
ATOM 650 O O . ALA A 1 89 ? 18.867 -4.504 -14.995 1.00 87.75 89 ALA A O 1
ATOM 651 N N . GLN A 1 90 ? 18.515 -3.241 -13.179 1.00 90.75 90 GLN A N 1
ATOM 652 C CA . GLN A 1 90 ? 19.895 -3.234 -12.700 1.00 90.75 90 GLN A CA 1
ATOM 653 C C . GLN A 1 90 ? 20.048 -4.197 -11.520 1.00 90.75 90 GLN A C 1
ATOM 655 O O . GLN A 1 90 ? 19.807 -3.841 -10.367 1.00 90.75 90 GLN A O 1
ATOM 660 N N . ARG A 1 91 ? 20.500 -5.424 -11.812 1.00 89.00 91 ARG A N 1
ATOM 661 C CA . ARG A 1 91 ? 20.637 -6.511 -10.826 1.00 89.00 91 ARG A CA 1
ATOM 662 C C . ARG A 1 91 ? 21.396 -6.090 -9.564 1.00 89.00 91 ARG A C 1
ATOM 664 O O . ARG A 1 91 ? 20.923 -6.365 -8.467 1.00 89.00 91 ARG A O 1
ATOM 671 N N . GLU A 1 92 ? 22.523 -5.398 -9.716 1.00 92.94 92 GLU A N 1
ATOM 672 C CA . GLU A 1 92 ? 23.355 -4.966 -8.584 1.00 92.94 92 GLU A CA 1
ATOM 673 C C . GLU A 1 92 ? 22.608 -4.005 -7.650 1.00 92.94 92 GLU A C 1
ATOM 675 O O . GLU A 1 92 ? 22.589 -4.195 -6.434 1.00 92.94 92 GLU A O 1
ATOM 680 N N . ILE A 1 93 ? 21.917 -3.009 -8.217 1.00 92.06 93 ILE A N 1
ATOM 681 C CA . ILE A 1 93 ? 21.139 -2.044 -7.429 1.00 92.06 93 ILE A CA 1
ATOM 682 C C . ILE A 1 93 ? 19.979 -2.749 -6.739 1.00 92.06 93 ILE A C 1
ATOM 684 O O . ILE A 1 93 ? 19.729 -2.505 -5.561 1.00 92.06 93 ILE A O 1
ATOM 688 N N . MET A 1 94 ? 19.305 -3.661 -7.438 1.00 92.19 94 MET A N 1
ATOM 689 C CA . MET A 1 94 ? 18.180 -4.400 -6.880 1.00 92.19 94 MET A CA 1
ATOM 690 C C . MET A 1 94 ? 18.591 -5.277 -5.690 1.00 92.19 94 MET A C 1
ATOM 692 O O . MET A 1 94 ? 17.858 -5.341 -4.705 1.00 92.19 94 MET A O 1
ATOM 696 N N . ILE A 1 95 ? 19.770 -5.909 -5.739 1.00 93.44 95 ILE A N 1
ATOM 697 C CA . ILE A 1 95 ? 20.313 -6.693 -4.617 1.00 93.44 95 ILE A CA 1
ATOM 698 C C . ILE A 1 95 ? 20.557 -5.790 -3.406 1.00 93.44 95 ILE A C 1
ATOM 700 O O . ILE A 1 95 ? 20.113 -6.113 -2.305 1.00 93.44 95 ILE A O 1
ATOM 704 N N . VAL A 1 96 ? 21.219 -4.647 -3.605 1.00 95.31 96 VAL A N 1
ATOM 705 C CA . VAL A 1 96 ? 21.490 -3.688 -2.522 1.00 95.31 96 VAL A CA 1
ATOM 706 C C . VAL A 1 96 ? 20.185 -3.148 -1.940 1.00 95.31 96 VAL A C 1
ATOM 708 O O . VAL A 1 96 ? 20.027 -3.079 -0.722 1.00 95.31 96 VAL A O 1
ATOM 711 N N . LEU A 1 97 ? 19.225 -2.807 -2.795 1.00 94.12 97 LEU A N 1
ATOM 712 C CA . LEU A 1 97 ? 17.946 -2.255 -2.378 1.00 94.12 97 LEU A CA 1
ATOM 713 C C . LEU A 1 97 ? 17.121 -3.286 -1.602 1.00 94.12 97 LEU A C 1
ATOM 715 O O . LEU A 1 97 ? 16.611 -2.970 -0.532 1.00 94.12 97 LEU A O 1
ATOM 719 N N . ALA A 1 98 ? 17.056 -4.532 -2.076 1.00 93.50 98 ALA A N 1
ATOM 720 C CA . ALA A 1 98 ? 16.418 -5.629 -1.357 1.00 93.50 98 ALA A CA 1
ATOM 721 C C . ALA A 1 98 ? 17.110 -5.906 -0.014 1.00 93.50 98 ALA A C 1
ATOM 723 O O . ALA A 1 98 ? 16.432 -6.114 0.990 1.00 93.50 98 ALA A O 1
ATOM 724 N N . LEU A 1 99 ? 18.443 -5.858 0.043 1.00 94.88 99 LEU A N 1
ATOM 725 C CA . LEU A 1 99 ? 19.186 -6.031 1.290 1.00 94.88 99 LEU A CA 1
ATOM 726 C C . LEU A 1 99 ? 18.832 -4.936 2.303 1.00 94.88 99 LEU A C 1
ATOM 728 O O . LEU A 1 99 ? 18.480 -5.246 3.438 1.00 94.88 99 LEU A O 1
ATOM 732 N N . LEU A 1 100 ? 18.880 -3.666 1.892 1.00 95.19 100 LEU A N 1
ATOM 733 C CA . LEU A 1 100 ? 18.573 -2.527 2.758 1.00 95.19 100 LEU A CA 1
ATOM 734 C C . LEU A 1 100 ? 17.117 -2.547 3.227 1.00 95.19 100 LEU A C 1
ATOM 736 O O . LEU A 1 100 ? 16.843 -2.357 4.413 1.00 95.19 100 LEU A O 1
ATOM 740 N N . LEU A 1 101 ? 16.182 -2.800 2.310 1.00 93.69 101 LEU A N 1
ATOM 741 C CA . LEU A 1 101 ? 14.751 -2.773 2.598 1.00 93.69 101 LEU A CA 1
ATOM 742 C C . LEU A 1 101 ? 14.334 -3.994 3.427 1.00 93.69 101 LEU A C 1
ATOM 744 O O . LEU A 1 101 ? 13.566 -3.851 4.375 1.00 93.69 101 LEU A O 1
ATOM 748 N N . GLY A 1 102 ? 14.909 -5.167 3.154 1.00 92.81 102 GLY A N 1
ATOM 749 C CA . GLY A 1 102 ? 14.716 -6.384 3.941 1.00 92.81 102 GLY A CA 1
ATOM 750 C C . GLY A 1 102 ? 15.308 -6.281 5.345 1.00 92.81 102 GLY A C 1
ATOM 751 O O . GLY A 1 102 ? 14.640 -6.623 6.321 1.00 92.81 102 GLY A O 1
ATOM 752 N N . PHE A 1 103 ? 16.527 -5.751 5.471 1.00 93.75 103 PHE A N 1
ATOM 753 C CA . PHE A 1 103 ? 17.155 -5.498 6.767 1.00 93.75 103 PHE A CA 1
ATOM 754 C C . PHE A 1 103 ? 16.358 -4.474 7.581 1.00 93.75 103 PHE A C 1
ATOM 756 O O . PHE A 1 103 ? 16.024 -4.727 8.739 1.00 93.75 103 PHE A O 1
ATOM 763 N N . GLY A 1 104 ? 15.968 -3.360 6.954 1.00 92.81 104 GLY A N 1
ATOM 764 C CA . GLY A 1 104 ? 15.094 -2.360 7.561 1.00 92.81 104 GLY A CA 1
ATOM 765 C C . GLY A 1 104 ? 13.770 -2.969 8.023 1.00 92.81 104 GLY A C 1
ATOM 766 O O . GLY A 1 104 ? 13.397 -2.814 9.182 1.00 92.81 104 GLY A O 1
ATOM 767 N N . ALA A 1 105 ? 13.096 -3.740 7.166 1.00 89.69 105 ALA A N 1
ATOM 768 C CA . ALA A 1 105 ? 11.862 -4.445 7.512 1.00 89.69 105 ALA A CA 1
ATOM 769 C C . ALA A 1 105 ? 12.037 -5.405 8.704 1.00 89.69 105 ALA A C 1
ATOM 771 O O . ALA A 1 105 ? 11.144 -5.499 9.548 1.00 89.69 105 ALA A O 1
ATOM 772 N N . GLY A 1 106 ? 13.191 -6.070 8.809 1.00 90.12 106 GLY A N 1
ATOM 773 C CA . GLY A 1 106 ? 13.561 -6.887 9.964 1.00 90.12 106 GLY A CA 1
ATOM 774 C C . GLY A 1 106 ? 13.703 -6.069 11.251 1.00 90.12 106 GLY A C 1
ATOM 775 O O . 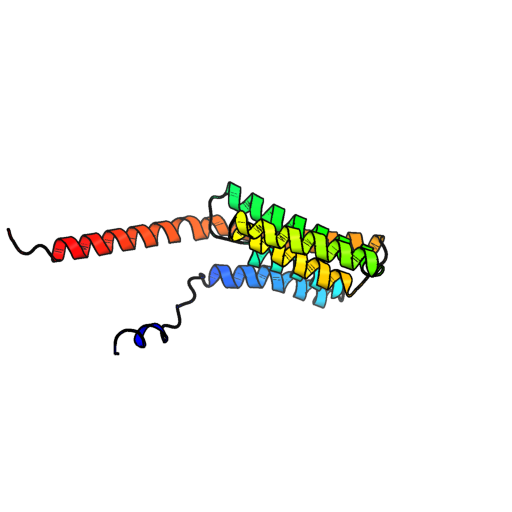GLY A 1 106 ? 13.166 -6.460 12.286 1.00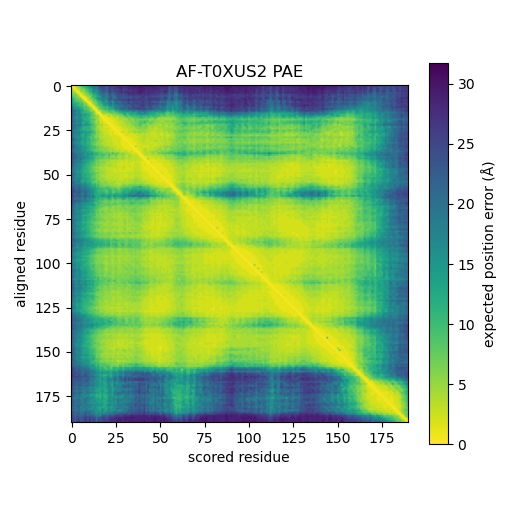 90.12 106 GLY A O 1
ATOM 776 N N . LEU A 1 107 ? 14.341 -4.896 11.192 1.00 93.31 107 LEU A N 1
ATOM 777 C CA . LEU A 1 107 ? 14.449 -3.985 12.340 1.00 93.31 107 LEU A CA 1
ATOM 778 C C . LEU A 1 107 ? 13.087 -3.431 12.783 1.00 93.31 107 LEU A C 1
ATOM 780 O O . LEU A 1 107 ? 12.859 -3.239 13.979 1.00 93.31 107 LEU A O 1
ATOM 784 N N . LEU A 1 108 ? 12.149 -3.235 11.848 1.00 89.56 108 LEU A N 1
ATOM 785 C CA . LEU A 1 108 ? 10.792 -2.768 12.157 1.00 89.56 108 LEU A CA 1
ATOM 786 C C . LEU A 1 108 ? 10.024 -3.719 13.092 1.00 89.56 108 LEU A C 1
ATOM 788 O O . LEU A 1 108 ? 9.086 -3.281 13.758 1.00 89.56 108 LEU A O 1
ATOM 792 N N . VAL A 1 109 ? 10.427 -4.990 13.202 1.00 89.06 109 VAL A N 1
ATOM 793 C CA . VAL A 1 109 ? 9.845 -5.952 14.156 1.00 89.06 109 VAL A CA 1
ATOM 794 C C . VAL A 1 109 ? 9.968 -5.462 15.601 1.00 89.06 109 VAL A C 1
ATOM 796 O O . VAL A 1 109 ? 9.047 -5.663 16.393 1.00 89.06 109 VAL A O 1
ATOM 799 N N . GLN A 1 110 ? 11.044 -4.746 15.937 1.00 91.38 110 GLN A N 1
ATOM 800 C CA . GLN A 1 110 ? 11.270 -4.222 17.285 1.00 91.38 110 GLN A CA 1
ATOM 801 C C . GLN A 1 110 ? 10.250 -3.138 17.684 1.00 91.38 110 GLN A C 1
ATOM 803 O O . GLN A 1 110 ? 9.941 -2.985 18.862 1.00 91.38 110 GLN A O 1
ATOM 808 N N . PHE A 1 111 ? 9.668 -2.437 16.706 1.00 85.94 111 PHE A N 1
ATOM 809 C CA . PHE A 1 111 ? 8.645 -1.403 16.914 1.00 85.94 111 PHE A CA 1
ATOM 810 C C . PHE A 1 111 ? 7.213 -1.967 16.965 1.00 85.94 111 PHE A C 1
ATOM 812 O O . PHE A 1 111 ? 6.245 -1.216 17.099 1.00 85.94 111 PHE A O 1
ATOM 819 N N . GLY A 1 112 ? 7.063 -3.291 16.867 1.00 86.12 112 GLY A N 1
ATOM 820 C CA . GLY A 1 112 ? 5.796 -3.997 17.011 1.00 86.12 112 GLY A CA 1
ATOM 821 C C . GLY A 1 112 ? 5.181 -4.490 15.699 1.00 86.12 112 GLY A C 1
ATOM 822 O O . GLY A 1 112 ? 5.655 -4.245 14.588 1.00 86.12 112 GLY A O 1
ATOM 823 N N . ALA A 1 113 ? 4.061 -5.204 15.832 1.00 84.56 113 ALA A N 1
ATOM 824 C CA . ALA A 1 113 ? 3.437 -5.950 14.736 1.00 84.56 113 ALA A CA 1
ATOM 825 C C . ALA A 1 113 ? 2.880 -5.079 13.593 1.00 84.56 113 ALA A C 1
ATOM 827 O O . ALA A 1 113 ? 2.657 -5.588 12.494 1.00 84.56 113 ALA A O 1
ATOM 828 N N . ALA A 1 114 ? 2.603 -3.794 13.836 1.00 82.94 114 ALA A N 1
ATOM 829 C CA . ALA A 1 114 ? 2.176 -2.864 12.788 1.00 82.94 114 ALA A CA 1
ATOM 830 C C . ALA A 1 114 ? 3.349 -2.461 11.887 1.00 82.94 114 ALA A C 1
ATOM 832 O O . ALA A 1 114 ? 3.258 -2.606 10.672 1.00 82.94 114 ALA A O 1
ATOM 833 N N . ALA A 1 115 ? 4.467 -2.043 12.484 1.00 85.81 115 ALA A N 1
ATOM 834 C CA . ALA A 1 115 ? 5.673 -1.666 11.756 1.00 85.81 115 ALA A CA 1
ATOM 835 C C . ALA A 1 115 ? 6.236 -2.848 10.947 1.00 85.81 115 ALA A C 1
ATOM 837 O O . ALA A 1 115 ? 6.509 -2.708 9.758 1.00 85.81 115 ALA A O 1
ATOM 838 N N . SER A 1 116 ? 6.309 -4.044 11.541 1.00 88.31 116 SER A N 1
ATOM 839 C CA . SER A 1 116 ? 6.767 -5.251 10.835 1.00 88.31 116 SER A CA 1
ATOM 840 C C . SER A 1 116 ? 5.981 -5.538 9.544 1.00 88.31 116 SER A C 1
ATOM 842 O O . SER A 1 116 ? 6.570 -5.856 8.510 1.00 88.31 116 SER A O 1
ATOM 844 N N . ARG A 1 117 ? 4.652 -5.366 9.564 1.00 87.31 117 ARG A N 1
ATOM 845 C CA . ARG A 1 117 ? 3.797 -5.566 8.381 1.00 87.31 117 ARG A CA 1
ATOM 846 C C . ARG A 1 117 ? 4.048 -4.536 7.285 1.00 87.31 117 ARG A C 1
ATOM 848 O O . ARG A 1 117 ? 4.029 -4.894 6.109 1.00 87.31 117 ARG A O 1
ATOM 855 N N . ILE A 1 118 ? 4.311 -3.285 7.659 1.00 89.50 118 ILE A N 1
ATOM 856 C CA . ILE A 1 118 ? 4.684 -2.230 6.707 1.00 89.50 118 ILE A CA 1
ATOM 857 C C . ILE A 1 118 ? 5.973 -2.618 5.980 1.00 89.50 118 ILE A C 1
ATOM 859 O O . ILE A 1 118 ? 6.029 -2.563 4.752 1.00 89.50 118 ILE A O 1
ATOM 863 N N . GLY A 1 119 ? 6.982 -3.079 6.725 1.00 90.50 119 GLY A N 1
ATOM 864 C CA . GLY A 1 119 ? 8.232 -3.565 6.142 1.00 90.50 119 GLY A CA 1
ATOM 865 C C . GLY A 1 119 ? 8.014 -4.753 5.203 1.00 90.50 119 GLY A C 1
ATOM 866 O O . GLY A 1 119 ? 8.473 -4.736 4.064 1.00 90.50 119 GLY A O 1
ATOM 867 N N . MET A 1 120 ? 7.247 -5.753 5.645 1.00 91.19 120 MET A N 1
ATOM 868 C CA . MET A 1 120 ? 6.943 -6.950 4.854 1.00 91.19 120 MET A CA 1
ATOM 869 C C . MET A 1 120 ? 6.225 -6.617 3.540 1.00 91.19 120 MET A C 1
ATOM 871 O O . MET A 1 120 ? 6.631 -7.077 2.478 1.00 91.19 120 MET A O 1
ATOM 875 N N . THR A 1 121 ? 5.175 -5.799 3.596 1.00 91.62 121 THR A N 1
ATOM 876 C CA . THR A 1 121 ? 4.396 -5.425 2.406 1.00 91.62 121 THR A CA 1
ATOM 877 C C . THR A 1 121 ? 5.193 -4.557 1.435 1.00 91.62 121 THR A C 1
ATOM 879 O O . THR A 1 121 ? 5.099 -4.759 0.226 1.00 91.62 121 THR A O 1
ATOM 882 N N . SER A 1 122 ? 6.034 -3.655 1.950 1.00 91.88 122 SER A N 1
ATOM 883 C CA . SER A 1 122 ? 6.950 -2.857 1.125 1.00 91.88 122 SER A CA 1
ATOM 884 C C . SER A 1 122 ? 7.972 -3.744 0.412 1.00 91.88 122 SER A C 1
ATOM 886 O O . SER A 1 122 ? 8.198 -3.588 -0.784 1.00 91.88 122 SER A O 1
ATOM 888 N N . MET A 1 123 ? 8.532 -4.729 1.117 1.00 93.38 123 MET A N 1
ATOM 889 C CA . MET A 1 123 ? 9.472 -5.695 0.547 1.00 93.38 123 MET A CA 1
ATOM 890 C C . MET A 1 123 ? 8.824 -6.558 -0.544 1.00 93.38 123 MET A C 1
ATOM 892 O O . MET A 1 123 ? 9.410 -6.759 -1.605 1.00 93.38 123 MET A O 1
ATOM 896 N N . ILE A 1 124 ? 7.593 -7.028 -0.318 1.00 93.06 124 ILE A N 1
ATOM 897 C CA . ILE A 1 124 ? 6.826 -7.785 -1.317 1.00 93.06 124 ILE A CA 1
ATOM 898 C C . ILE A 1 124 ? 6.640 -6.954 -2.591 1.00 93.06 124 ILE A C 1
ATOM 900 O O . ILE A 1 124 ? 6.898 -7.445 -3.687 1.00 93.06 124 ILE A O 1
ATOM 904 N N . LEU A 1 125 ? 6.232 -5.690 -2.460 1.00 92.81 125 LEU A N 1
ATOM 905 C CA . LEU A 1 125 ? 6.015 -4.826 -3.617 1.00 92.81 125 LEU A CA 1
ATOM 906 C C . LEU A 1 125 ? 7.297 -4.453 -4.346 1.00 92.81 125 LEU A C 1
ATOM 908 O O . LEU A 1 125 ? 7.271 -4.402 -5.572 1.00 92.81 125 LEU A O 1
ATOM 912 N N . LEU A 1 126 ? 8.405 -4.251 -3.628 1.00 93.06 126 LEU A N 1
ATOM 913 C CA . LEU A 1 126 ? 9.713 -4.070 -4.252 1.00 93.06 126 LEU A CA 1
ATOM 914 C C . LEU A 1 126 ? 10.018 -5.242 -5.191 1.00 93.06 126 LEU A C 1
ATOM 916 O O . LEU A 1 126 ? 10.343 -5.033 -6.356 1.00 93.06 126 LEU A O 1
ATOM 920 N N . VAL A 1 127 ? 9.881 -6.474 -4.696 1.00 92.31 127 VAL A N 1
ATOM 921 C CA . VAL A 1 127 ? 10.188 -7.688 -5.466 1.00 92.31 127 VAL A CA 1
ATOM 922 C C . VAL A 1 127 ? 9.233 -7.861 -6.647 1.00 92.31 127 VAL A C 1
ATOM 924 O O . VAL A 1 127 ? 9.687 -8.143 -7.755 1.00 92.31 127 VAL A O 1
ATOM 927 N N . ILE A 1 128 ? 7.928 -7.661 -6.436 1.00 93.00 128 ILE A N 1
ATOM 928 C CA . ILE A 1 128 ? 6.921 -7.762 -7.503 1.00 93.00 128 ILE A CA 1
ATOM 929 C C . ILE A 1 128 ? 7.193 -6.728 -8.601 1.00 93.00 128 ILE A C 1
ATOM 931 O O . ILE A 1 128 ? 7.208 -7.077 -9.779 1.00 93.00 128 ILE A O 1
ATOM 935 N N . ALA A 1 129 ? 7.439 -5.472 -8.231 1.00 90.75 129 ALA A N 1
ATOM 936 C CA . ALA A 1 129 ? 7.711 -4.404 -9.185 1.00 90.75 129 ALA A CA 1
ATOM 937 C C . ALA A 1 129 ? 9.049 -4.603 -9.913 1.00 90.75 129 ALA A C 1
ATOM 939 O O . ALA A 1 129 ? 9.139 -4.389 -11.120 1.00 90.75 129 ALA A O 1
ATOM 940 N N . GLY A 1 130 ? 10.072 -5.094 -9.208 1.00 90.31 130 GLY A N 1
ATOM 941 C CA . GLY A 1 130 ? 11.379 -5.398 -9.790 1.00 90.31 130 GLY A CA 1
ATOM 942 C C . GLY A 1 130 ? 11.369 -6.507 -10.838 1.00 90.31 130 GLY A C 1
ATOM 943 O O . GLY A 1 130 ? 12.252 -6.542 -11.690 1.00 90.31 130 GLY A O 1
ATOM 944 N N . ALA A 1 131 ? 10.362 -7.383 -10.826 1.00 89.00 131 ALA A N 1
ATOM 945 C CA . ALA A 1 131 ? 10.187 -8.402 -11.858 1.00 89.00 131 ALA A CA 1
ATOM 946 C C . ALA A 1 131 ? 9.700 -7.827 -13.202 1.00 89.00 131 ALA A C 1
ATOM 948 O O . ALA A 1 131 ? 9.750 -8.517 -14.217 1.00 89.00 131 ALA A O 1
ATOM 949 N N . SER A 1 132 ? 9.204 -6.587 -13.227 1.00 87.12 132 SER A N 1
ATOM 950 C CA . SER A 1 132 ? 8.683 -5.920 -14.424 1.00 87.12 132 SER A CA 1
ATOM 951 C C . SER A 1 132 ? 9.269 -4.512 -14.547 1.00 87.12 132 SER A C 1
ATOM 953 O O . SER A 1 132 ? 8.561 -3.533 -14.310 1.00 87.12 132 SER A O 1
ATOM 955 N N . PRO A 1 133 ? 10.565 -4.384 -14.890 1.00 86.44 133 PRO A N 1
ATOM 956 C CA . PRO A 1 133 ? 11.197 -3.082 -15.037 1.00 86.44 133 PRO A CA 1
ATOM 957 C C . PRO A 1 133 ? 10.568 -2.295 -16.187 1.00 86.44 133 PRO A C 1
ATOM 959 O O . PRO A 1 133 ? 10.309 -2.833 -17.266 1.00 86.44 133 PRO A O 1
ATOM 962 N N . MET A 1 134 ? 10.331 -1.007 -15.954 1.00 88.56 134 MET A N 1
ATOM 963 C CA . MET A 1 134 ? 9.625 -0.124 -16.881 1.00 88.56 134 MET A CA 1
ATOM 964 C C . MET A 1 134 ? 10.359 1.211 -17.034 1.00 88.56 134 MET A C 1
ATOM 966 O O . MET A 1 134 ? 11.084 1.631 -16.131 1.00 88.56 134 MET A O 1
ATOM 970 N N . PRO A 1 135 ? 10.172 1.920 -18.162 1.00 88.56 135 PRO A N 1
ATOM 971 C CA . PRO A 1 135 ? 10.737 3.251 -18.335 1.00 88.56 135 PRO A CA 1
ATOM 972 C C . PRO A 1 135 ? 10.172 4.237 -17.300 1.00 88.56 135 PRO A C 1
ATOM 974 O O . PRO A 1 135 ? 9.007 4.150 -16.904 1.00 88.56 135 PRO A O 1
ATOM 977 N N . LEU A 1 136 ? 10.994 5.216 -16.905 1.00 86.81 136 LEU A N 1
ATOM 978 C CA . LEU A 1 136 ? 10.708 6.189 -15.838 1.00 86.81 136 LEU A CA 1
ATOM 979 C C . LEU A 1 136 ? 9.287 6.795 -15.861 1.00 86.81 136 LEU A C 1
ATOM 981 O O . LEU A 1 136 ? 8.665 6.837 -14.802 1.00 86.81 136 LEU A O 1
ATOM 985 N N . PRO A 1 137 ? 8.744 7.241 -17.016 1.00 88.56 137 PRO A N 1
ATOM 986 C CA . PRO A 1 137 ? 7.409 7.842 -17.074 1.00 88.56 137 PRO A CA 1
ATOM 987 C C . PRO A 1 137 ? 6.284 6.865 -16.723 1.00 88.56 137 PRO A C 1
ATOM 989 O O . PRO A 1 137 ? 5.263 7.261 -16.174 1.00 88.56 137 PRO A O 1
ATOM 992 N N . GLN A 1 138 ? 6.458 5.586 -17.052 1.00 88.12 138 GLN A N 1
ATOM 993 C CA . GLN A 1 138 ? 5.468 4.558 -16.762 1.00 88.12 138 GLN A CA 1
ATOM 994 C C . GLN A 1 138 ? 5.623 4.048 -15.328 1.00 88.12 138 GLN A C 1
ATOM 996 O O . GLN A 1 138 ? 4.629 3.882 -14.630 1.00 88.12 138 GLN A O 1
ATOM 1001 N N . ALA A 1 139 ? 6.863 3.922 -14.848 1.00 89.50 139 ALA A N 1
ATOM 1002 C CA . ALA A 1 139 ? 7.164 3.577 -13.462 1.00 89.50 139 ALA A CA 1
ATOM 1003 C C . ALA A 1 139 ? 6.572 4.585 -12.460 1.00 89.50 139 ALA A C 1
ATOM 1005 O O . ALA A 1 139 ? 6.032 4.191 -11.426 1.00 89.50 139 ALA A O 1
ATOM 1006 N N . THR A 1 140 ? 6.649 5.890 -12.750 1.00 90.19 140 THR A N 1
ATOM 1007 C CA . THR A 1 140 ? 6.040 6.927 -11.899 1.00 90.19 140 THR A CA 1
ATOM 1008 C C . THR A 1 140 ? 4.518 6.851 -11.907 1.00 90.19 140 THR A C 1
ATOM 1010 O O . THR A 1 140 ? 3.911 6.963 -10.843 1.00 90.19 140 THR A O 1
ATOM 1013 N N . LEU A 1 141 ? 3.898 6.617 -13.068 1.00 91.88 141 LEU A N 1
ATOM 1014 C CA . LEU A 1 141 ? 2.451 6.423 -13.169 1.00 91.88 141 LEU A CA 1
ATOM 1015 C C . LEU A 1 141 ? 1.996 5.192 -12.381 1.00 91.88 141 LEU A C 1
ATOM 1017 O O . LEU A 1 141 ? 1.107 5.314 -11.543 1.00 91.88 141 LEU A O 1
ATOM 1021 N N . ASP A 1 142 ? 2.632 4.039 -12.571 1.00 89.50 142 ASP A N 1
ATOM 1022 C CA . ASP A 1 142 ? 2.263 2.801 -11.876 1.00 89.50 142 ASP A CA 1
ATOM 1023 C C . ASP A 1 142 ? 2.520 2.896 -10.362 1.00 89.50 142 ASP A C 1
ATOM 1025 O O . ASP A 1 142 ? 1.691 2.461 -9.561 1.00 89.50 142 ASP A O 1
ATOM 1029 N N . GLY A 1 143 ? 3.595 3.573 -9.943 1.00 89.38 143 GLY A N 1
ATOM 1030 C CA . GLY A 1 143 ? 3.840 3.909 -8.536 1.00 89.38 143 GLY A CA 1
ATOM 1031 C C . GLY A 1 143 ? 2.758 4.818 -7.932 1.00 89.38 143 GLY A C 1
ATOM 1032 O O . GLY A 1 143 ? 2.311 4.593 -6.804 1.00 89.38 143 GLY A O 1
ATOM 1033 N N . LEU A 1 144 ? 2.277 5.813 -8.685 1.00 91.75 144 LEU A N 1
ATOM 1034 C CA . LEU A 1 144 ? 1.154 6.663 -8.272 1.00 91.75 144 LEU A CA 1
ATOM 1035 C C . LEU A 1 144 ? -0.167 5.889 -8.221 1.00 91.75 144 LEU A C 1
ATOM 1037 O O . LEU A 1 144 ? -0.985 6.157 -7.345 1.00 91.75 144 LEU A O 1
ATOM 1041 N N . LEU A 1 145 ? -0.375 4.918 -9.111 1.00 90.81 145 LEU A N 1
ATOM 1042 C CA . LEU A 1 145 ? -1.548 4.041 -9.104 1.00 90.81 145 LEU A CA 1
ATOM 1043 C C . LEU A 1 145 ? -1.559 3.119 -7.879 1.00 90.81 145 LEU A C 1
ATOM 1045 O O . LEU A 1 145 ? -2.596 2.979 -7.228 1.00 90.81 145 LEU A O 1
ATOM 1049 N N . LEU A 1 146 ? -0.401 2.565 -7.511 1.00 90.62 146 LEU A N 1
ATOM 1050 C CA . LEU A 1 146 ? -0.192 1.862 -6.242 1.00 90.62 146 LEU A CA 1
ATOM 1051 C C . LEU A 1 146 ? -0.562 2.746 -5.047 1.00 90.62 146 LEU A C 1
ATOM 1053 O O . LEU A 1 146 ? -1.342 2.339 -4.181 1.00 90.62 146 LEU A O 1
ATOM 1057 N N . LEU A 1 147 ? -0.047 3.978 -5.019 1.00 91.19 147 LEU A N 1
ATOM 1058 C CA . LEU A 1 147 ? -0.356 4.927 -3.954 1.00 91.19 147 LEU A CA 1
ATOM 1059 C C . LEU A 1 147 ? -1.853 5.266 -3.918 1.00 91.19 147 LEU A C 1
ATOM 1061 O O . LEU A 1 147 ? -2.449 5.267 -2.844 1.00 91.19 147 LEU A O 1
ATOM 1065 N N . ALA A 1 148 ? -2.474 5.501 -5.075 1.00 91.31 148 ALA A N 1
ATOM 1066 C CA . ALA A 1 148 ? -3.892 5.823 -5.201 1.00 91.31 148 ALA A CA 1
ATOM 1067 C C . ALA A 1 148 ? -4.789 4.673 -4.726 1.00 91.31 148 ALA A C 1
ATOM 1069 O O . ALA A 1 148 ? -5.758 4.912 -4.007 1.00 91.31 148 ALA A O 1
ATOM 1070 N N . GLY A 1 149 ? -4.447 3.427 -5.064 1.00 86.69 149 GLY A N 1
ATOM 1071 C CA . GLY A 1 149 ? -5.147 2.239 -4.576 1.00 86.69 149 GLY A CA 1
ATOM 1072 C C . GLY A 1 149 ? -5.060 2.092 -3.059 1.00 86.69 149 GLY A C 1
ATOM 1073 O O . GLY A 1 149 ? -6.067 1.858 -2.386 1.00 86.69 149 GLY A O 1
ATOM 1074 N N . GLY A 1 150 ? -3.868 2.320 -2.499 1.00 86.56 150 GLY A N 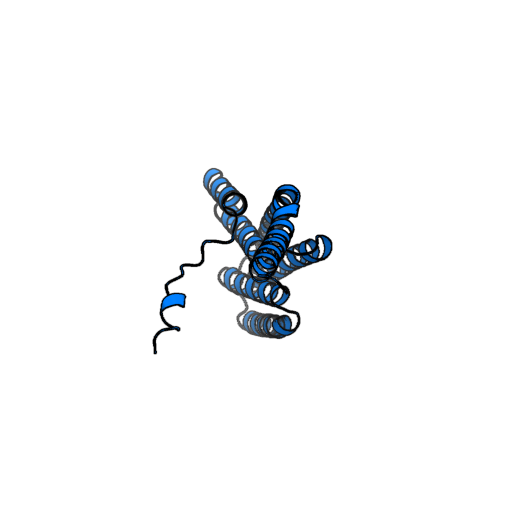1
ATOM 1075 C CA . GLY A 1 150 ? -3.672 2.362 -1.052 1.00 86.56 150 GLY A CA 1
ATOM 1076 C C . GLY A 1 150 ? -4.479 3.478 -0.386 1.00 86.56 150 GLY A C 1
ATOM 1077 O O . GLY A 1 150 ? -5.150 3.244 0.620 1.00 86.56 150 GLY A O 1
ATOM 1078 N N . LEU A 1 151 ? -4.484 4.679 -0.970 1.00 87.75 151 LEU A N 1
ATOM 1079 C CA . LEU A 1 151 ? -5.227 5.830 -0.459 1.00 87.75 151 LEU A CA 1
ATOM 1080 C C . LEU A 1 151 ? -6.745 5.607 -0.512 1.00 87.75 151 LEU A C 1
ATOM 1082 O O . LEU A 1 151 ? -7.446 5.946 0.438 1.00 87.75 151 LEU A O 1
ATOM 1086 N N . LEU A 1 152 ? -7.253 4.996 -1.586 1.00 86.44 152 LEU A N 1
ATOM 1087 C CA . LEU A 1 152 ? -8.657 4.610 -1.721 1.00 86.44 152 LEU A CA 1
ATOM 1088 C C . LEU A 1 152 ? -9.062 3.649 -0.600 1.00 86.44 152 LEU A C 1
ATOM 1090 O O . LEU A 1 152 ? -10.063 3.874 0.081 1.00 86.44 152 LEU A O 1
ATOM 1094 N N . GLN A 1 153 ? -8.263 2.607 -0.363 1.00 84.62 153 GLN A N 1
ATOM 1095 C CA . GLN A 1 153 ? -8.535 1.668 0.721 1.00 84.62 153 GLN A CA 1
ATOM 1096 C C . GLN A 1 153 ? -8.404 2.341 2.094 1.00 84.62 153 GLN A C 1
ATOM 1098 O O . GLN A 1 153 ? -9.197 2.059 2.989 1.00 84.62 153 GLN A O 1
ATOM 1103 N N . ALA A 1 154 ? -7.464 3.274 2.266 1.00 82.81 154 ALA A N 1
ATOM 1104 C CA . ALA A 1 154 ? -7.334 4.067 3.485 1.00 82.81 154 ALA A CA 1
ATOM 1105 C C . ALA A 1 154 ? -8.583 4.930 3.732 1.00 82.81 154 ALA A C 1
ATOM 1107 O O . ALA A 1 154 ? -9.101 4.968 4.848 1.00 82.81 154 ALA A O 1
ATOM 1108 N N . LEU A 1 155 ? -9.117 5.567 2.688 1.00 82.56 155 LEU A N 1
ATOM 1109 C CA . LEU A 1 155 ? -10.366 6.324 2.750 1.00 82.56 155 LEU A CA 1
ATOM 1110 C C . LEU A 1 155 ? -11.541 5.421 3.123 1.00 82.56 155 LEU A C 1
ATOM 1112 O O . LEU A 1 155 ? -12.300 5.766 4.026 1.00 82.56 155 LEU A O 1
ATOM 1116 N N . LEU A 1 156 ? -11.661 4.238 2.515 1.00 79.44 156 LEU A N 1
ATOM 1117 C CA . LEU A 1 156 ? -12.683 3.254 2.886 1.00 79.44 156 LEU A CA 1
ATOM 1118 C C . LEU A 1 156 ? -12.516 2.785 4.339 1.00 79.44 156 LEU A C 1
ATOM 1120 O O . LEU A 1 156 ? -13.508 2.657 5.067 1.00 79.44 156 LEU A O 1
ATOM 1124 N N . ALA A 1 157 ? -11.273 2.574 4.782 1.00 74.75 157 ALA A N 1
ATOM 1125 C CA . ALA A 1 157 ? -10.907 2.191 6.143 1.00 74.75 157 ALA A CA 1
ATOM 1126 C C . ALA A 1 157 ? -11.354 3.225 7.182 1.00 74.75 157 ALA A C 1
ATOM 1128 O O . ALA A 1 157 ? -11.925 2.843 8.214 1.00 74.75 157 ALA A O 1
ATOM 1129 N N . VAL A 1 158 ? -11.144 4.510 6.882 1.00 73.06 158 VAL A N 1
ATOM 1130 C CA . VAL A 1 158 ? -11.585 5.655 7.688 1.00 73.06 158 VAL A CA 1
ATOM 1131 C C . VAL A 1 158 ? -13.103 5.823 7.622 1.00 73.06 158 VAL A C 1
ATOM 1133 O O . VAL A 1 158 ? -13.739 5.970 8.663 1.00 73.06 158 VAL A O 1
ATOM 1136 N N . ALA A 1 159 ? -13.711 5.721 6.439 1.00 72.38 159 ALA A N 1
ATOM 1137 C CA . ALA A 1 159 ? -15.146 5.920 6.240 1.00 72.38 159 ALA A CA 1
ATOM 1138 C C . ALA A 1 159 ? -16.015 4.907 7.004 1.00 72.38 159 ALA A C 1
ATOM 1140 O O . ALA A 1 159 ? -17.103 5.261 7.449 1.00 72.38 159 ALA A O 1
ATOM 1141 N N . ALA A 1 160 ? -15.542 3.672 7.227 1.00 65.75 160 ALA A N 1
ATOM 1142 C CA . ALA A 1 160 ? -16.288 2.693 8.038 1.00 65.75 160 ALA A CA 1
ATOM 1143 C C . ALA A 1 160 ? -15.888 2.642 9.524 1.00 65.75 160 ALA A C 1
ATOM 1145 O O . ALA A 1 160 ? -16.426 1.834 10.283 1.00 65.75 160 ALA A O 1
ATOM 1146 N N . TRP A 1 161 ? -14.997 3.529 9.975 1.00 63.62 161 TRP A N 1
ATOM 1147 C CA . TRP A 1 161 ? -14.716 3.740 11.397 1.00 63.62 161 TRP A CA 1
ATOM 1148 C C . TRP A 1 161 ? -15.960 3.965 12.283 1.00 63.62 161 TRP A C 1
ATOM 1150 O O . TRP A 1 161 ? -16.020 3.350 13.355 1.00 63.62 161 TRP A O 1
ATOM 1160 N N . PRO A 1 162 ? -16.975 4.770 11.894 1.00 58.09 162 PRO A N 1
ATOM 1161 C CA . PRO A 1 162 ? -18.157 4.969 12.733 1.00 58.09 162 PRO A CA 1
ATOM 1162 C C . PRO A 1 162 ? -18.922 3.673 13.039 1.00 58.09 162 PRO A C 1
ATOM 1164 O O . PRO A 1 162 ? -19.506 3.566 14.114 1.00 58.09 162 PRO A O 1
ATOM 1167 N N . LEU A 1 163 ? -18.863 2.656 12.170 1.00 54.78 163 LEU A N 1
ATOM 1168 C CA . LEU A 1 163 ? -19.579 1.392 12.379 1.00 54.78 163 LEU A CA 1
ATOM 1169 C C . LEU A 1 163 ? -18.880 0.450 13.382 1.00 54.78 163 LEU A C 1
ATOM 1171 O O . LEU A 1 163 ? -19.525 -0.431 13.952 1.00 54.78 163 LEU A O 1
ATOM 1175 N N . GLY A 1 164 ? -17.571 0.612 13.613 1.00 56.47 164 GLY A N 1
ATOM 1176 C CA . GLY A 1 164 ? -16.770 -0.284 14.463 1.00 56.47 164 GLY A CA 1
ATOM 1177 C C . GLY A 1 164 ? -16.529 0.211 15.893 1.00 56.47 164 GLY A C 1
ATOM 1178 O O . GLY A 1 164 ? -16.135 -0.578 16.755 1.00 56.47 164 GLY A O 1
ATOM 1179 N N . ARG A 1 165 ? -16.784 1.499 16.161 1.00 53.00 165 ARG A N 1
ATOM 1180 C CA . ARG A 1 165 ? -16.313 2.236 17.350 1.00 53.00 165 ARG A CA 1
ATOM 1181 C C . ARG A 1 165 ? -16.733 1.627 18.696 1.00 53.00 165 ARG A C 1
ATOM 1183 O O . ARG A 1 165 ? -15.992 1.746 19.662 1.00 53.00 165 ARG A O 1
ATOM 1190 N N . CYS A 1 166 ? -17.872 0.933 18.763 1.00 53.06 166 CYS A N 1
ATOM 1191 C CA . CYS A 1 166 ? -18.405 0.399 20.022 1.00 53.06 166 CYS A CA 1
ATOM 1192 C C . CYS A 1 166 ? -18.238 -1.116 20.209 1.00 53.06 166 CYS A C 1
ATOM 1194 O O . CYS A 1 166 ? -18.603 -1.622 21.264 1.00 53.06 166 CYS A O 1
ATOM 1196 N N . ARG A 1 167 ? -17.741 -1.883 19.230 1.00 56.88 167 ARG A N 1
ATOM 1197 C CA . ARG A 1 167 ? -17.716 -3.355 19.349 1.00 56.88 167 ARG A CA 1
ATOM 1198 C C . ARG A 1 167 ? -16.663 -3.892 20.322 1.00 56.88 167 ARG A C 1
ATOM 1200 O O . ARG A 1 167 ? -17.070 -4.565 21.263 1.00 56.88 167 ARG A O 1
ATOM 1207 N N . PRO A 1 168 ? -15.362 -3.575 20.187 1.00 58.56 168 PRO A N 1
ATOM 1208 C CA . PRO A 1 168 ? -14.350 -4.121 21.093 1.00 58.56 168 PRO A CA 1
ATOM 1209 C C . PRO A 1 168 ? -14.566 -3.665 22.543 1.00 58.56 168 PRO A C 1
ATOM 1211 O O . PRO A 1 168 ? -14.455 -4.472 23.461 1.00 58.56 168 PRO A O 1
ATOM 1214 N N . GLN A 1 169 ? -14.985 -2.410 22.750 1.00 59.88 169 GLN A N 1
ATOM 1215 C CA . GLN A 1 169 ? -15.322 -1.893 24.081 1.00 59.88 169 GLN A CA 1
ATOM 1216 C C . GLN A 1 169 ? -16.538 -2.600 24.698 1.00 59.88 169 GLN A C 1
ATOM 1218 O O . GLN A 1 169 ? -16.508 -2.930 25.880 1.00 59.88 169 GLN A O 1
ATOM 1223 N N . ARG A 1 170 ? -17.588 -2.893 23.914 1.00 65.25 170 ARG A N 1
ATOM 1224 C CA . ARG A 1 170 ? -18.760 -3.637 24.406 1.00 65.25 170 ARG A CA 1
ATOM 1225 C C . ARG A 1 170 ? -18.438 -5.096 24.712 1.00 65.25 170 ARG A C 1
ATOM 1227 O O . ARG A 1 170 ? -18.994 -5.622 25.668 1.00 65.25 170 ARG A O 1
ATOM 1234 N N . THR A 1 171 ? -17.554 -5.742 23.950 1.00 70.06 171 THR A N 1
ATOM 1235 C CA . THR A 1 171 ? -17.162 -7.138 24.203 1.00 70.06 171 THR A CA 1
ATOM 1236 C C . THR A 1 171 ? -16.354 -7.270 25.492 1.00 70.06 171 THR A C 1
ATOM 1238 O O . THR A 1 171 ? -16.652 -8.154 26.293 1.00 70.06 171 THR A O 1
ATOM 1241 N N . LEU A 1 172 ? -15.407 -6.353 25.730 1.00 75.75 172 LEU A N 1
ATOM 1242 C CA . LEU A 1 172 ? -14.635 -6.279 26.977 1.00 75.75 172 LEU A CA 1
ATOM 1243 C C . LEU A 1 172 ? -15.535 -5.980 28.179 1.00 75.75 172 LEU A C 1
ATOM 1245 O O . LEU A 1 172 ? -15.471 -6.693 29.178 1.00 75.75 172 LEU A O 1
ATOM 1249 N N . LEU A 1 173 ? -16.449 -5.005 28.060 1.00 79.62 173 LEU A N 1
ATOM 1250 C CA . LEU A 1 173 ? -17.455 -4.762 29.099 1.00 79.62 173 LEU A CA 1
ATOM 1251 C C . LEU A 1 173 ? -18.297 -6.016 29.359 1.00 79.62 173 LEU A C 1
ATOM 1253 O O . LEU A 1 173 ? -18.505 -6.391 30.505 1.00 79.62 173 LEU A O 1
ATOM 1257 N N . ALA A 1 174 ? -18.769 -6.686 28.307 1.00 81.00 174 ALA A N 1
ATOM 1258 C CA . ALA A 1 174 ? -19.589 -7.885 28.437 1.00 81.00 174 ALA A CA 1
ATOM 1259 C C . ALA A 1 174 ? -18.821 -9.067 29.049 1.00 81.00 174 ALA A C 1
ATOM 1261 O O . ALA A 1 174 ? -19.442 -9.927 29.668 1.00 81.00 174 ALA A O 1
ATOM 1262 N N . GLN A 1 175 ? -17.502 -9.160 28.865 1.00 84.19 175 GLN A N 1
ATOM 1263 C CA . GLN A 1 175 ? -16.662 -10.135 29.567 1.00 84.19 175 GLN A CA 1
ATOM 1264 C C . GLN A 1 175 ? -16.555 -9.797 31.052 1.00 84.19 175 GLN A C 1
ATOM 1266 O O . GLN A 1 175 ? -16.887 -10.645 31.873 1.00 84.19 175 GLN A O 1
ATOM 1271 N N . ILE A 1 176 ? -16.231 -8.546 31.388 1.00 86.19 176 ILE A N 1
ATOM 1272 C CA . ILE A 1 176 ? -16.135 -8.083 32.779 1.00 86.19 176 ILE A CA 1
ATOM 1273 C C . ILE A 1 176 ? -17.469 -8.288 33.519 1.00 86.19 176 ILE A C 1
ATOM 1275 O O . ILE A 1 176 ? -17.492 -8.849 34.612 1.00 86.19 176 ILE A O 1
ATOM 1279 N N . TYR A 1 177 ? -18.603 -7.924 32.907 1.00 87.38 177 TYR A N 1
ATOM 1280 C CA . TYR A 1 177 ? -19.933 -8.156 33.485 1.00 87.38 177 TYR A CA 1
ATOM 1281 C C . TYR A 1 177 ? -20.256 -9.647 33.661 1.00 87.38 177 TYR A C 1
ATOM 1283 O O . TYR A 1 177 ? -20.908 -10.018 34.637 1.00 87.38 177 TYR A O 1
ATOM 1291 N N . ARG A 1 178 ? -19.807 -10.515 32.743 1.00 88.00 178 ARG A N 1
ATOM 1292 C CA . ARG A 1 178 ? -20.001 -11.969 32.859 1.00 88.00 178 ARG A CA 1
ATOM 1293 C C . ARG A 1 178 ? -19.161 -12.569 33.985 1.00 88.00 178 ARG A C 1
ATOM 1295 O O . ARG A 1 178 ? -19.696 -13.382 34.733 1.00 88.00 178 ARG A O 1
ATOM 1302 N N . GLU A 1 179 ? -17.912 -12.138 34.147 1.00 87.12 179 GLU A N 1
ATOM 1303 C CA . GLU A 1 179 ? -17.052 -12.557 35.262 1.00 87.12 179 GLU A CA 1
ATOM 1304 C C . GLU A 1 179 ? -17.608 -12.083 36.611 1.00 87.12 179 GLU A C 1
ATOM 1306 O O . GLU A 1 179 ? -17.732 -12.876 37.544 1.00 87.12 179 GLU A O 1
ATOM 1311 N N . LEU A 1 180 ? -18.071 -10.831 36.698 1.00 87.81 180 LEU A N 1
ATOM 1312 C CA . LEU A 1 180 ? -18.771 -10.310 37.880 1.00 87.81 180 LEU A CA 1
ATOM 1313 C C . LEU A 1 180 ? -20.031 -11.120 38.217 1.00 87.81 180 LEU A C 1
ATOM 1315 O O . LEU A 1 180 ? -20.262 -11.463 39.379 1.00 87.81 180 LEU A O 1
ATOM 1319 N N . ALA A 1 181 ? -20.839 -11.464 37.211 1.00 88.19 181 ALA A N 1
ATOM 1320 C CA . ALA A 1 181 ? -22.044 -12.275 37.385 1.00 88.19 181 ALA A CA 1
ATOM 1321 C C . ALA A 1 181 ? -21.754 -13.736 37.785 1.00 88.19 181 ALA A C 1
ATOM 1323 O O . ALA A 1 181 ? -22.641 -14.427 38.296 1.00 88.19 181 ALA A O 1
ATOM 1324 N N . GLN A 1 182 ? -20.548 -14.239 37.516 1.00 87.19 182 GLN A N 1
ATOM 1325 C CA . GLN A 1 182 ? -20.092 -15.553 37.972 1.00 87.19 182 GLN A CA 1
ATOM 1326 C C . GLN A 1 182 ? -19.560 -15.490 39.408 1.00 87.19 182 GLN A C 1
ATOM 1328 O O . GLN A 1 182 ? -19.965 -16.310 40.228 1.00 87.19 182 GLN A O 1
ATOM 1333 N N . LEU A 1 183 ? -18.750 -14.481 39.745 1.00 85.56 183 LEU A N 1
ATOM 1334 C CA . LEU A 1 183 ? -18.221 -14.263 41.099 1.00 85.56 183 LEU A CA 1
ATOM 1335 C C . LEU A 1 183 ? -19.334 -14.052 42.135 1.00 85.56 183 LEU A C 1
ATOM 1337 O O . LEU A 1 183 ? -19.277 -14.591 43.237 1.00 85.56 183 LEU A O 1
ATOM 1341 N N . THR A 1 184 ? -20.379 -13.307 41.773 1.00 84.25 184 THR A N 1
ATOM 1342 C CA . THR A 1 184 ? -21.549 -13.094 42.642 1.00 84.25 184 THR A CA 1
ATOM 1343 C C . THR A 1 184 ? -22.376 -14.361 42.845 1.00 84.25 184 THR A C 1
ATOM 1345 O O . THR A 1 184 ? -22.841 -14.606 43.953 1.00 84.25 184 THR A O 1
ATOM 1348 N N . ARG A 1 185 ? -22.507 -15.216 41.822 1.00 81.75 185 ARG A N 1
ATOM 1349 C CA . ARG A 1 185 ? -23.166 -16.529 41.951 1.00 81.75 185 ARG A CA 1
ATOM 1350 C C . ARG A 1 185 ? -22.355 -17.541 42.761 1.00 81.75 185 ARG A C 1
ATOM 1352 O O . ARG A 1 185 ? -22.938 -18.451 43.336 1.00 81.75 185 ARG A O 1
ATOM 1359 N N . GLN A 1 186 ? -21.035 -17.381 42.821 1.00 78.06 186 GLN A N 1
ATOM 1360 C CA . GLN A 1 186 ? -20.133 -18.223 43.612 1.00 78.06 186 GLN A CA 1
ATOM 1361 C C . GLN A 1 186 ? -20.001 -17.794 45.080 1.00 78.06 186 GLN A C 1
ATOM 1363 O O . GLN A 1 186 ? -19.262 -18.439 45.819 1.00 78.06 186 GLN A O 1
ATOM 1368 N N . ARG A 1 187 ? -20.725 -16.762 45.537 1.00 55.47 187 ARG A N 1
ATOM 1369 C CA . ARG A 1 187 ? -20.915 -16.484 46.969 1.00 55.47 187 ARG A CA 1
ATOM 1370 C C . ARG A 1 187 ? -22.239 -17.084 47.474 1.00 55.47 187 ARG A C 1
ATOM 1372 O O . ARG A 1 187 ? -23.229 -16.360 47.569 1.00 55.47 187 ARG A O 1
ATOM 1379 N N . PRO A 1 188 ? -22.295 -18.375 47.845 1.00 53.69 188 PRO A N 1
ATOM 1380 C CA . PRO A 1 188 ? -23.260 -18.843 48.823 1.00 53.69 188 PRO A CA 1
ATOM 1381 C C . PRO A 1 188 ? -22.783 -18.401 50.216 1.00 53.69 188 PRO A C 1
ATOM 1383 O O . PRO A 1 188 ? -21.643 -18.652 50.594 1.00 53.69 188 PRO A O 1
ATOM 1386 N N . GLY A 1 189 ? -23.663 -17.687 50.919 1.00 60.97 189 GLY A N 1
ATOM 1387 C CA . GLY A 1 189 ? -23.618 -17.288 52.332 1.00 60.97 189 GLY A CA 1
ATOM 1388 C C . GLY A 1 189 ? -22.314 -17.460 53.122 1.00 60.97 189 GLY A C 1
ATOM 1389 O O . GLY A 1 189 ? -21.951 -18.565 53.523 1.00 60.97 189 GLY A O 1
ATOM 1390 N N . ARG A 1 190 ? -21.714 -16.3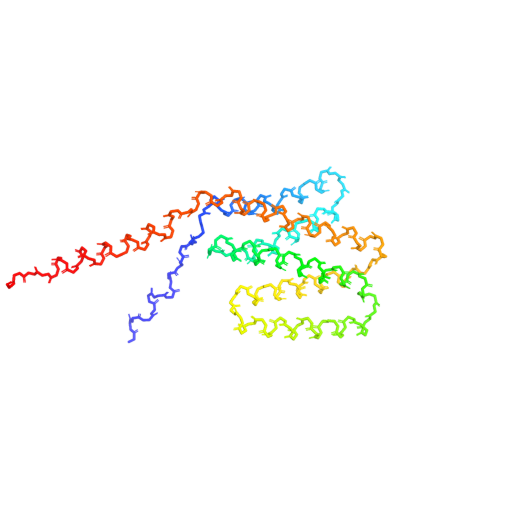25 53.485 1.00 43.97 190 ARG A N 1
ATOM 1391 C CA . ARG A 1 190 ? -21.230 -16.078 54.847 1.00 43.97 190 ARG A CA 1
ATOM 1392 C C . ARG A 1 190 ? -21.683 -14.696 55.275 1.00 43.97 190 ARG A C 1
ATOM 1394 O O . ARG A 1 190 ? -21.577 -13.785 54.424 1.00 43.97 190 ARG A O 1
#

Sequence (190 aa):
RGALDSNLLRLSHPDVPLIVATRNTAGVVLPLLLGMAFGKLGIGIWLALGALVVMFSDQPGPYRQRLSHIAMAALGAALAGWAGFVFGAQREIMIVLALLLGFGAGLLVQFGAAASRIGMTSMILLVIAGASPMPLPQATLDGLLLLAGGLLQALLAVAAWPLGRCRPQRTLLAQIYRELAQLTRQRPGR